Protein AF-A0A9D8X6S5-F1 (afdb_monomer_lite)

pLDDT: mean 88.83, std 10.41, range [52.91, 98.44]

Secondary structure (DSSP, 8-state):
--HHHHHHHHHHHHHHHHTTT-TT-SSS-HHHHHHHHHH---GGGEEEEETTEEEEEEETTEEEEE-SS-GGGGHHHHHHHHTTS-EEEEEEEEEEEEEEEE-TTT-PBPPPEE-S----THHHHHHHGGGGGGTT-TTEEEEEEEEEEEEEEEEEE-TTT--EEEEEEEEEEEEEEEEEEE-SGGGG-

Radius of gyration: 17.63 Å; chains: 1; bounding box: 41×35×51 Å

Sequence (189 aa):
MDAEKFNSALLETLSAEHMRNGIGTYSEGTLHAVLKKYYEPDSDRHELKVGKYVADIVGQNGIIEIQTRQLFKMKEKIKAFLEVSDVTVVYPVSAAKYVSWRDESTGEISGRRKSPKKCSVYDAMGELYSLQGFISHPGFHFVVLMLETEDYKDFRLNKHSKKTEVRRFDRIPLKLLSEELFSCKADYG

Foldseek 3Di:
DDFVLLVVLQVVLVVVVVVVPDQLPDPDFSVLSSVLCSVPVDPVQAQPDDPNHTFRGQDPQATEAEDADDLLVCQVVCVSRLVPHQYEYEHEDQQWEWEWEADPVPRDIHDIDTDPDGDDPVVVLVRCVSVVVCLAPQSYKYKYWYFNKYFYWYFDQDPPVRDTDIDGSHMRTDGGDDIDMRRHPVSSD

Structure (mmCIF, N/CA/C/O backbone):
data_AF-A0A9D8X6S5-F1
#
_entry.id   AF-A0A9D8X6S5-F1
#
loop_
_atom_site.group_PDB
_atom_site.id
_atom_site.type_symbol
_atom_site.label_atom_id
_atom_site.label_alt_id
_atom_site.label_comp_id
_atom_site.label_asym_id
_atom_site.label_entity_id
_atom_site.label_seq_id
_atom_site.pdbx_PDB_ins_code
_atom_site.Cartn_x
_atom_site.Cartn_y
_atom_site.Cartn_z
_atom_site.occupancy
_atom_site.B_iso_or_equiv
_atom_site.auth_seq_id
_atom_site.auth_comp_id
_atom_site.auth_asym_id
_atom_site.auth_atom_id
_atom_site.pdbx_PDB_model_num
ATOM 1 N N . MET A 1 1 ? 5.330 -9.256 11.360 1.00 81.12 1 MET A N 1
ATOM 2 C CA . MET A 1 1 ? 5.548 -9.399 9.904 1.00 81.12 1 MET A CA 1
ATOM 3 C C . MET A 1 1 ? 5.743 -10.858 9.560 1.00 81.12 1 MET A C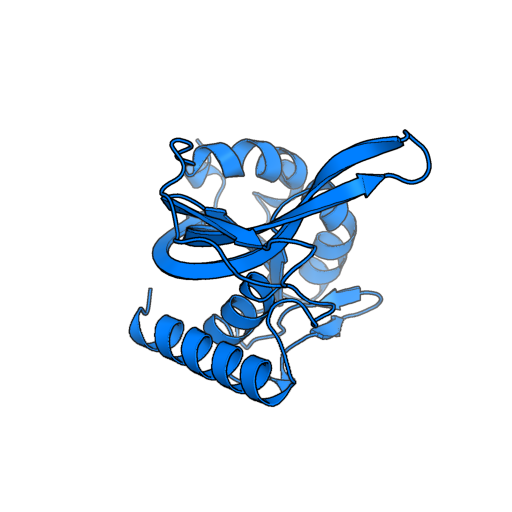 1
ATOM 5 O O . MET A 1 1 ? 6.464 -11.532 10.286 1.00 81.12 1 MET A O 1
ATOM 9 N N . ASP A 1 2 ? 5.142 -11.311 8.463 1.00 91.56 2 ASP A N 1
ATOM 10 C CA . ASP A 1 2 ? 5.219 -12.698 8.000 1.00 91.56 2 ASP A CA 1
ATOM 11 C C . ASP A 1 2 ? 5.648 -12.732 6.524 1.00 91.56 2 ASP A C 1
ATOM 13 O O . ASP A 1 2 ? 4.872 -12.435 5.613 1.00 91.56 2 ASP A O 1
ATOM 17 N N . ALA A 1 3 ? 6.927 -13.038 6.294 1.00 92.06 3 ALA A N 1
ATOM 18 C CA . ALA A 1 3 ? 7.494 -13.080 4.951 1.00 92.06 3 ALA A CA 1
ATOM 19 C C . ALA A 1 3 ? 6.965 -14.267 4.129 1.00 92.06 3 ALA A C 1
ATOM 21 O O . ALA A 1 3 ? 6.877 -14.160 2.907 1.00 92.06 3 ALA A O 1
ATOM 22 N N . GLU A 1 4 ? 6.599 -15.377 4.774 1.00 94.44 4 GLU A N 1
ATOM 23 C CA . GLU A 1 4 ? 6.053 -16.551 4.090 1.00 94.44 4 GLU A CA 1
ATOM 24 C C . GLU A 1 4 ? 4.641 -16.257 3.588 1.00 94.44 4 GLU A C 1
ATOM 26 O O . GLU A 1 4 ? 4.364 -16.451 2.402 1.00 94.44 4 GLU A O 1
ATOM 31 N N . LYS A 1 5 ? 3.792 -15.664 4.438 1.00 95.75 5 LYS A N 1
ATOM 32 C CA . LYS A 1 5 ? 2.453 -15.198 4.047 1.00 95.75 5 LYS A CA 1
ATOM 33 C C . LYS A 1 5 ? 2.520 -14.200 2.893 1.00 95.75 5 LYS A C 1
ATOM 35 O O . LYS A 1 5 ? 1.756 -14.311 1.936 1.00 95.75 5 LYS A O 1
ATOM 40 N N . PHE A 1 6 ? 3.451 -13.244 2.951 1.00 96.81 6 PHE A N 1
ATOM 41 C CA . PHE A 1 6 ? 3.653 -12.272 1.874 1.00 96.81 6 PHE A CA 1
ATOM 42 C C . PHE A 1 6 ? 4.057 -12.949 0.555 1.00 96.81 6 PHE A C 1
ATOM 44 O O . PHE A 1 6 ? 3.500 -12.637 -0.497 1.00 96.81 6 PHE A O 1
ATOM 51 N N . ASN A 1 7 ? 4.991 -13.903 0.602 1.00 95.88 7 ASN A N 1
ATOM 52 C CA . ASN A 1 7 ? 5.432 -14.630 -0.587 1.00 95.88 7 ASN A CA 1
ATOM 53 C C . ASN A 1 7 ? 4.318 -15.511 -1.174 1.00 95.88 7 ASN A C 1
ATOM 55 O O . ASN A 1 7 ? 4.189 -15.564 -2.396 1.00 95.88 7 ASN A O 1
ATOM 59 N N . SER A 1 8 ? 3.489 -16.150 -0.338 1.00 96.06 8 SER A N 1
ATOM 60 C CA . SER A 1 8 ? 2.313 -16.903 -0.807 1.00 96.06 8 SER A CA 1
ATOM 61 C C . SER A 1 8 ? 1.342 -15.988 -1.547 1.00 96.06 8 SER A C 1
ATOM 63 O O . SER A 1 8 ? 0.992 -16.254 -2.695 1.00 96.06 8 SER A O 1
ATOM 65 N N . ALA A 1 9 ? 0.997 -14.844 -0.944 1.00 96.25 9 ALA A N 1
ATOM 66 C CA . ALA A 1 9 ? 0.116 -13.852 -1.553 1.00 96.25 9 ALA A CA 1
ATOM 67 C C . ALA A 1 9 ? 0.654 -13.340 -2.901 1.00 96.25 9 ALA A C 1
ATOM 69 O O . ALA A 1 9 ? -0.107 -13.197 -3.862 1.00 96.25 9 ALA A O 1
ATOM 70 N N . LEU A 1 10 ? 1.966 -13.099 -2.993 1.00 95.44 10 LEU A N 1
ATOM 71 C CA . LEU A 1 10 ? 2.627 -12.702 -4.235 1.00 95.44 10 LEU A CA 1
ATOM 72 C C . LEU A 1 10 ? 2.512 -13.789 -5.311 1.00 95.44 10 LEU A C 1
ATOM 74 O O . LEU A 1 10 ? 2.067 -13.503 -6.421 1.00 95.44 10 LEU A O 1
ATOM 78 N N . LEU A 1 11 ? 2.889 -15.029 -4.991 1.00 93.75 11 LEU A N 1
ATOM 79 C CA . LEU A 1 11 ? 2.873 -16.144 -5.941 1.00 93.75 11 LEU A CA 1
ATOM 80 C C . LEU A 1 11 ? 1.461 -16.453 -6.443 1.00 93.75 11 LEU A C 1
ATOM 82 O O . LEU A 1 11 ? 1.269 -16.629 -7.647 1.00 93.75 11 LEU A O 1
ATOM 86 N N . GLU A 1 12 ? 0.474 -16.477 -5.550 1.00 92.50 12 GLU A N 1
ATOM 87 C CA . GLU A 1 12 ? -0.930 -16.699 -5.901 1.00 92.50 12 GLU A CA 1
ATOM 88 C C . GLU A 1 12 ? -1.451 -15.605 -6.840 1.00 92.50 12 GLU A C 1
ATOM 90 O O . GLU A 1 12 ? -2.057 -15.905 -7.871 1.00 92.50 12 GLU A O 1
ATOM 95 N N . THR A 1 13 ? -1.159 -14.337 -6.528 1.00 91.81 13 THR A N 1
ATOM 96 C CA . THR A 1 13 ? -1.609 -13.194 -7.337 1.00 91.81 13 THR A CA 1
ATOM 97 C C . THR A 1 13 ? -0.984 -13.218 -8.730 1.00 91.81 13 THR A C 1
ATOM 99 O O . THR A 1 13 ? -1.701 -13.109 -9.726 1.00 91.81 13 THR A O 1
ATOM 102 N N . LEU A 1 14 ? 0.335 -13.421 -8.820 1.00 88.81 14 LEU A N 1
ATOM 103 C CA . LEU A 1 14 ? 1.046 -13.467 -10.101 1.00 88.81 14 LEU A CA 1
ATOM 104 C C . LEU A 1 14 ? 0.629 -14.671 -10.950 1.00 88.81 14 LEU A C 1
ATOM 106 O O . LEU A 1 14 ? 0.498 -14.548 -12.166 1.00 88.81 14 LEU A O 1
ATOM 110 N N . SER A 1 15 ? 0.377 -15.824 -10.325 1.00 86.56 15 SER A N 1
ATOM 111 C CA . SER A 1 15 ? -0.112 -17.013 -11.032 1.00 86.56 15 SER A CA 1
ATOM 112 C C . SER A 1 15 ? -1.493 -16.763 -11.636 1.00 86.56 15 SER A C 1
ATOM 114 O O . SER A 1 15 ? -1.727 -17.066 -12.807 1.00 86.56 15 SER A O 1
ATOM 116 N N . ALA A 1 16 ? -2.394 -16.143 -10.869 1.00 80.50 16 ALA A N 1
ATOM 117 C CA . ALA A 1 16 ? -3.723 -15.784 -11.345 1.00 80.50 16 ALA A CA 1
ATOM 118 C C . ALA A 1 16 ? -3.681 -14.709 -12.450 1.00 80.50 16 ALA A C 1
ATOM 120 O O . ALA A 1 16 ? -4.500 -14.731 -13.369 1.00 80.50 16 ALA A O 1
ATOM 121 N N . GLU A 1 17 ? -2.742 -13.763 -12.395 1.00 75.56 17 GLU A N 1
ATOM 122 C CA . GLU A 1 17 ? -2.529 -12.769 -13.456 1.00 75.56 17 GLU A CA 1
ATOM 123 C C . GLU A 1 17 ? -1.965 -13.404 -14.737 1.00 75.56 17 GLU A C 1
ATOM 125 O O . GLU A 1 17 ? -2.464 -13.135 -15.831 1.00 75.56 17 GLU A O 1
ATOM 130 N N . HIS A 1 18 ? -0.991 -14.313 -14.614 1.00 67.62 18 HIS A N 1
ATOM 131 C CA . HIS A 1 18 ? -0.420 -15.037 -15.750 1.00 67.62 18 HIS A CA 1
ATOM 132 C C . HIS A 1 18 ? -1.478 -15.855 -16.503 1.00 67.62 18 HIS A C 1
ATOM 134 O O . HIS A 1 18 ? -1.552 -15.778 -17.728 1.00 67.62 18 HIS A O 1
ATOM 140 N N . MET A 1 19 ? -2.360 -16.559 -15.781 1.00 61.19 19 MET A N 1
ATOM 141 C CA . MET A 1 19 ? -3.482 -17.301 -16.378 1.00 61.19 19 MET A CA 1
ATOM 142 C C . MET A 1 19 ? -4.468 -16.409 -17.155 1.00 61.19 19 MET A C 1
ATOM 144 O O . MET A 1 19 ? -5.236 -16.915 -17.970 1.00 61.19 19 MET A O 1
ATOM 148 N N . ARG A 1 20 ? -4.459 -15.089 -16.925 1.00 59.25 20 ARG A N 1
ATOM 149 C CA . ARG A 1 20 ? -5.366 -14.113 -17.553 1.00 59.25 20 ARG A CA 1
ATOM 150 C C . ARG A 1 20 ? -4.728 -13.295 -18.682 1.00 59.25 20 ARG A C 1
ATOM 152 O O . ARG A 1 20 ? -5.333 -12.333 -19.144 1.00 59.25 20 ARG A O 1
ATOM 159 N N . ASN A 1 21 ? -3.577 -13.731 -19.200 1.00 55.19 21 ASN A N 1
ATOM 160 C CA . ASN A 1 21 ? -2.919 -13.194 -20.400 1.00 55.19 21 ASN A CA 1
ATOM 161 C C . ASN A 1 21 ? -2.350 -11.762 -20.281 1.00 55.19 21 ASN A C 1
ATOM 163 O O . ASN A 1 21 ? -2.445 -10.980 -21.227 1.00 55.19 21 ASN A O 1
ATOM 167 N N . GLY A 1 22 ? -1.669 -11.433 -19.177 1.00 58.94 22 GLY A N 1
ATOM 168 C CA . GLY A 1 22 ? -0.601 -10.420 -19.215 1.00 58.94 22 GLY A CA 1
ATOM 169 C C . GLY A 1 22 ? -0.535 -9.454 -18.034 1.00 58.94 22 GLY A C 1
ATOM 170 O O . GLY A 1 22 ? -1.560 -9.030 -17.501 1.00 58.94 22 GLY A O 1
ATOM 171 N N . ILE A 1 23 ? 0.699 -9.066 -17.687 1.00 58.78 23 ILE A N 1
ATOM 172 C CA . ILE A 1 23 ? 1.011 -8.090 -16.633 1.00 58.78 23 ILE A CA 1
ATOM 173 C C . ILE A 1 23 ? 0.406 -6.725 -16.989 1.00 58.78 23 ILE A C 1
ATOM 175 O O . ILE A 1 23 ? 0.662 -6.183 -18.072 1.00 58.78 23 ILE A O 1
ATOM 179 N N . GLY A 1 24 ? -0.370 -6.149 -16.069 1.00 55.59 24 GLY A N 1
ATOM 180 C CA . GLY A 1 24 ? -0.974 -4.820 -16.233 1.00 55.59 24 GLY A CA 1
ATOM 181 C C . GLY A 1 24 ? -2.299 -4.800 -17.003 1.00 55.59 24 GLY A C 1
ATOM 182 O O . GLY A 1 24 ? -2.663 -3.764 -17.567 1.00 55.59 24 GLY A O 1
ATOM 183 N N . THR A 1 25 ? -3.010 -5.930 -17.047 1.00 52.91 25 THR A N 1
ATOM 184 C CA . T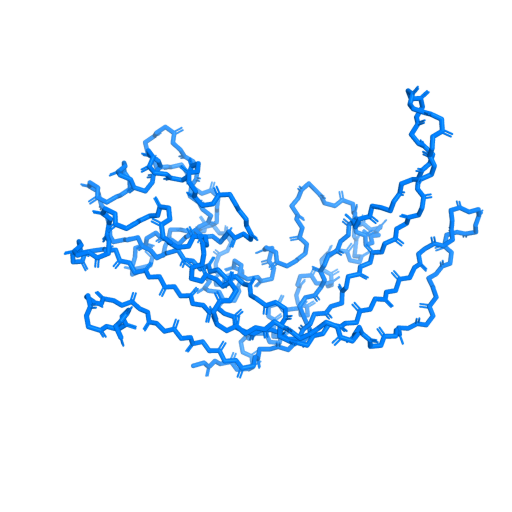HR A 1 25 ? -4.378 -6.049 -17.594 1.00 52.91 25 THR A CA 1
ATOM 185 C C . THR A 1 25 ? -5.474 -5.772 -16.560 1.00 52.91 25 THR A C 1
ATOM 187 O O . THR A 1 25 ? -6.633 -5.577 -16.926 1.00 52.91 25 THR A O 1
ATOM 190 N N . TYR A 1 26 ? -5.121 -5.702 -15.276 1.00 54.34 26 TYR A N 1
ATOM 191 C CA . TYR A 1 26 ? -6.057 -5.425 -14.196 1.00 54.34 26 TYR A CA 1
ATOM 192 C C . TYR A 1 26 ? -6.423 -3.935 -14.065 1.00 54.34 26 TYR A C 1
ATOM 194 O O . TYR A 1 26 ? -5.586 -3.045 -14.222 1.00 54.34 26 TYR A O 1
ATOM 202 N N . SER A 1 27 ? -7.680 -3.659 -13.694 1.00 58.69 27 SER A N 1
ATOM 203 C CA . SER A 1 27 ? -8.111 -2.332 -13.221 1.00 58.69 27 SER A CA 1
ATOM 204 C C . SER A 1 27 ? -7.497 -1.968 -11.863 1.00 58.69 27 SER A C 1
ATOM 206 O O . SER A 1 27 ? -7.327 -0.788 -11.555 1.00 58.69 27 SER A O 1
ATOM 208 N N . GLU A 1 28 ? -7.154 -2.985 -11.074 1.00 75.00 28 GLU A N 1
ATOM 209 C CA . GLU A 1 28 ? -6.476 -2.901 -9.784 1.00 75.00 28 GLU A CA 1
ATOM 210 C C . GLU A 1 28 ? -4.978 -3.229 -9.931 1.00 75.00 28 GLU A C 1
ATOM 212 O O . GLU A 1 28 ? -4.611 -4.250 -10.490 1.00 75.00 28 GLU A O 1
ATOM 217 N N . GLY A 1 29 ? -4.076 -2.383 -9.430 1.00 88.56 29 GLY A N 1
ATOM 218 C CA . GLY A 1 29 ? -2.637 -2.656 -9.565 1.00 88.56 29 GLY A CA 1
ATOM 219 C C . GLY A 1 29 ? -2.184 -3.883 -8.761 1.00 88.56 29 GLY A C 1
ATOM 220 O O . GLY A 1 29 ? -2.665 -4.089 -7.646 1.00 88.56 29 GLY A O 1
ATOM 221 N N . THR A 1 30 ? -1.190 -4.627 -9.259 1.00 93.69 30 THR A N 1
ATOM 222 C CA . THR A 1 30 ? -0.684 -5.873 -8.646 1.00 93.69 30 THR A CA 1
ATOM 223 C C . THR A 1 30 ? -0.258 -5.687 -7.194 1.00 93.69 30 THR A C 1
ATOM 225 O O . THR A 1 30 ? -0.583 -6.506 -6.339 1.00 93.69 30 THR A O 1
ATOM 228 N N . LEU A 1 31 ? 0.395 -4.563 -6.871 1.00 94.94 31 LEU A N 1
ATOM 229 C CA . LEU A 1 31 ? 0.694 -4.171 -5.490 1.00 94.94 31 LEU A CA 1
ATOM 230 C C . LEU A 1 31 ? -0.534 -4.257 -4.580 1.00 94.94 31 LEU A C 1
ATOM 232 O O . LEU A 1 31 ? -0.432 -4.766 -3.472 1.00 94.94 31 LEU A O 1
ATOM 236 N N . HIS A 1 32 ? -1.669 -3.732 -5.025 1.00 94.88 32 HIS A N 1
ATOM 237 C CA . HIS A 1 32 ? -2.868 -3.654 -4.205 1.00 94.88 32 HIS A CA 1
ATOM 238 C C . HIS A 1 32 ? -3.478 -5.042 -3.993 1.00 94.88 32 HIS A C 1
ATOM 240 O O . HIS A 1 32 ? -3.741 -5.418 -2.855 1.00 94.88 32 HIS A O 1
ATOM 246 N N . ALA A 1 33 ? -3.584 -5.844 -5.056 1.00 94.75 33 ALA A N 1
ATOM 247 C CA . ALA A 1 33 ? -4.067 -7.222 -4.977 1.00 94.75 33 ALA A CA 1
ATOM 248 C C . ALA A 1 33 ? -3.206 -8.096 -4.043 1.00 94.75 33 ALA A C 1
ATOM 250 O O . ALA A 1 33 ? -3.742 -8.757 -3.151 1.00 94.75 33 ALA A O 1
ATOM 251 N N . VAL A 1 34 ? -1.873 -8.037 -4.180 1.00 96.50 34 VAL A N 1
ATOM 252 C CA . VAL A 1 34 ? -0.948 -8.776 -3.302 1.00 96.50 34 VAL A CA 1
ATOM 253 C C . VAL A 1 34 ? -1.119 -8.347 -1.849 1.00 96.50 34 VAL A C 1
ATOM 255 O O . VAL A 1 34 ? -1.171 -9.194 -0.961 1.00 96.50 34 VAL A O 1
ATOM 258 N N . LEU A 1 35 ? -1.218 -7.042 -1.584 1.00 97.25 35 LEU A N 1
ATOM 259 C CA . LEU A 1 35 ? -1.359 -6.547 -0.219 1.00 97.25 35 LEU A CA 1
ATOM 260 C C . LEU A 1 35 ? -2.720 -6.890 0.390 1.00 97.25 35 LEU A C 1
ATOM 262 O O . LEU A 1 35 ? -2.748 -7.286 1.553 1.00 97.25 35 LEU A O 1
ATOM 266 N N . LYS A 1 36 ? -3.820 -6.833 -0.374 1.00 96.56 36 LYS A N 1
ATOM 267 C CA . LYS A 1 36 ? -5.129 -7.300 0.107 1.00 96.56 36 LYS A CA 1
ATOM 268 C C . LYS A 1 36 ? -5.053 -8.760 0.549 1.00 96.56 36 LYS A C 1
ATOM 270 O O . LYS A 1 36 ? -5.417 -9.078 1.675 1.00 96.56 36 LYS A O 1
ATOM 275 N N . LYS A 1 37 ? -4.476 -9.622 -0.292 1.00 96.38 37 LYS A N 1
ATOM 276 C CA . LYS A 1 37 ? -4.283 -11.051 -0.003 1.00 96.38 37 LYS A CA 1
ATOM 277 C C . LYS A 1 37 ? -3.329 -11.302 1.174 1.00 96.38 37 LYS A C 1
ATOM 279 O O . LYS A 1 37 ? -3.548 -12.213 1.968 1.00 96.38 37 LYS A O 1
ATOM 284 N N . TYR A 1 38 ? -2.279 -10.490 1.311 1.00 97.06 38 TYR A N 1
ATOM 285 C CA . TYR A 1 38 ? -1.348 -10.568 2.439 1.00 97.06 38 TYR A CA 1
ATOM 286 C C . TYR A 1 38 ? -2.020 -10.209 3.768 1.00 97.06 38 TYR A C 1
ATOM 288 O O . TYR A 1 38 ? -1.798 -10.903 4.759 1.00 97.06 38 TYR A O 1
ATOM 296 N N . TYR A 1 39 ? -2.841 -9.160 3.824 1.00 96.75 39 TYR A N 1
ATOM 297 C CA . TYR A 1 39 ? -3.548 -8.811 5.059 1.00 96.75 39 TYR A CA 1
ATOM 298 C C . TYR A 1 39 ? -4.703 -9.779 5.334 1.00 96.75 39 TYR A C 1
ATOM 300 O O . TYR A 1 39 ? -4.820 -10.268 6.457 1.00 96.75 39 TYR A O 1
ATOM 308 N N . GLU A 1 40 ? -5.460 -10.155 4.307 1.00 96.88 40 GLU A N 1
ATOM 309 C CA . GLU A 1 40 ? -6.625 -11.032 4.401 1.00 96.88 40 GLU A CA 1
ATOM 310 C C . GLU A 1 40 ? -6.606 -12.084 3.274 1.00 96.88 40 GLU A C 1
ATOM 312 O O . GLU A 1 40 ? -6.871 -11.755 2.118 1.00 96.88 40 GLU A O 1
ATOM 317 N N . PRO A 1 41 ? -6.256 -13.351 3.560 1.00 94.75 41 PRO A N 1
ATOM 318 C CA . PRO A 1 41 ? -6.219 -14.403 2.547 1.00 94.75 41 PRO A CA 1
ATOM 319 C C . PRO A 1 41 ? -7.590 -14.754 1.952 1.00 94.75 41 PRO A C 1
ATOM 321 O O . PRO A 1 41 ? -7.637 -15.262 0.826 1.00 94.75 41 PRO A O 1
ATOM 324 N N . ASP A 1 42 ? -8.684 -14.511 2.677 1.00 95.00 42 ASP A N 1
ATOM 325 C CA . ASP A 1 42 ? -10.042 -14.769 2.198 1.00 95.00 42 ASP A CA 1
ATOM 326 C C . ASP A 1 42 ? -10.505 -13.665 1.232 1.00 95.00 42 ASP A C 1
ATOM 328 O O . ASP A 1 42 ? -10.728 -12.519 1.621 1.00 95.00 42 ASP A O 1
ATOM 332 N N . SER A 1 43 ? -10.666 -14.008 -0.049 1.00 93.31 43 SER A N 1
ATOM 333 C CA . SER A 1 43 ? -11.093 -13.049 -1.075 1.00 93.31 43 SER A CA 1
ATOM 334 C C . SER A 1 43 ? -12.526 -12.557 -0.889 1.00 93.31 43 SER A C 1
ATOM 336 O O . SER A 1 43 ? -12.845 -11.471 -1.366 1.00 93.31 43 SER A O 1
ATOM 338 N N . ASP A 1 44 ? -13.375 -13.299 -0.171 1.00 96.00 44 ASP A N 1
ATOM 339 C CA . ASP A 1 44 ? -14.758 -12.885 0.099 1.00 96.00 44 ASP A CA 1
ATOM 340 C C . ASP A 1 44 ? -14.820 -11.704 1.079 1.00 96.00 44 ASP A C 1
ATOM 342 O O . ASP A 1 44 ? -15.866 -11.082 1.262 1.00 96.00 44 ASP A O 1
ATOM 346 N N . ARG A 1 45 ? -13.687 -11.362 1.701 1.00 97.25 45 ARG A N 1
ATOM 347 C CA . ARG A 1 45 ? -13.523 -10.198 2.576 1.00 97.25 45 ARG A CA 1
ATOM 348 C C . ARG A 1 45 ? -12.998 -8.960 1.859 1.00 97.25 45 ARG A C 1
ATOM 350 O O . ARG A 1 45 ? -12.839 -7.920 2.504 1.00 97.25 45 ARG A O 1
ATOM 357 N N . HIS A 1 46 ? -12.692 -9.052 0.567 1.00 97.00 46 HIS A N 1
ATOM 358 C CA . HIS A 1 46 ? -12.137 -7.944 -0.208 1.00 97.00 46 HIS A CA 1
ATOM 359 C C . HIS A 1 46 ? -13.241 -7.146 -0.895 1.00 97.00 46 HIS A C 1
ATOM 361 O O . HIS A 1 46 ? -14.255 -7.701 -1.308 1.00 97.00 46 HIS A O 1
ATOM 367 N N . GLU A 1 47 ? -13.024 -5.841 -1.057 1.00 96.50 47 GLU A N 1
ATOM 368 C CA . GLU A 1 47 ? -13.913 -4.953 -1.826 1.00 96.50 47 GLU A CA 1
ATOM 369 C C . GLU A 1 47 ? -15.379 -4.978 -1.353 1.00 96.50 47 GLU A C 1
ATOM 371 O O . GLU A 1 47 ? -16.328 -4.916 -2.141 1.00 96.50 47 GLU A O 1
ATOM 376 N N . LEU A 1 48 ? -15.585 -5.040 -0.037 1.00 97.44 48 LEU A N 1
ATOM 377 C CA . LEU A 1 48 ? -16.915 -5.124 0.557 1.00 97.44 48 LEU A CA 1
ATOM 378 C C . LEU A 1 48 ? -17.532 -3.747 0.799 1.00 97.44 48 LEU A C 1
ATOM 380 O O . LEU A 1 48 ? -16.885 -2.798 1.244 1.00 97.44 48 LEU A O 1
ATOM 384 N N . LYS A 1 49 ? -18.837 -3.632 0.542 1.00 97.44 49 LYS A N 1
ATOM 385 C CA . LYS A 1 49 ? -19.579 -2.389 0.763 1.00 97.44 49 LYS A CA 1
ATOM 386 C C . LYS A 1 49 ? -19.794 -2.136 2.258 1.00 97.44 49 LYS A C 1
ATOM 388 O O . LYS A 1 49 ? -20.410 -2.946 2.944 1.00 97.44 49 LYS A O 1
ATOM 393 N N . VAL A 1 50 ? -19.380 -0.961 2.725 1.00 96.62 50 VAL A N 1
ATOM 394 C CA . VAL A 1 50 ? -19.624 -0.455 4.082 1.00 96.62 50 VAL A CA 1
ATOM 395 C C . VAL A 1 50 ? -20.274 0.926 3.961 1.00 96.62 50 VAL A C 1
ATOM 397 O O . VAL A 1 50 ? -19.665 1.907 3.522 1.00 96.62 50 VAL A O 1
ATOM 400 N N . GLY A 1 51 ? -21.570 0.991 4.273 1.00 93.94 51 GLY A N 1
ATOM 401 C CA . GLY A 1 51 ? -22.392 2.173 4.012 1.00 93.94 51 GLY A CA 1
ATOM 402 C C . GLY A 1 51 ? -22.441 2.509 2.515 1.00 93.94 51 GLY A C 1
ATOM 403 O O . GLY A 1 51 ? -22.910 1.715 1.699 1.00 93.94 51 GLY A O 1
ATOM 404 N N . LYS A 1 52 ? -21.964 3.703 2.143 1.00 95.81 52 LYS A N 1
ATOM 405 C CA . LYS A 1 52 ? -21.893 4.159 0.739 1.00 95.81 52 LYS A CA 1
ATOM 406 C C . LYS A 1 52 ? -20.535 3.921 0.068 1.00 95.81 52 LYS A C 1
ATOM 408 O O . LYS A 1 52 ? -20.401 4.214 -1.117 1.00 95.81 52 LYS A O 1
ATOM 413 N N . TYR A 1 53 ? -19.542 3.441 0.813 1.00 97.25 53 TYR A N 1
ATOM 414 C CA . TYR A 1 53 ? -18.185 3.213 0.325 1.00 97.25 53 TYR A CA 1
ATOM 415 C C . TYR A 1 53 ? -17.912 1.717 0.147 1.00 97.25 53 TYR A C 1
ATOM 417 O O . TYR A 1 53 ? -18.646 0.876 0.660 1.00 97.25 53 TYR A O 1
ATOM 425 N N . VAL A 1 54 ? -16.845 1.399 -0.581 1.00 9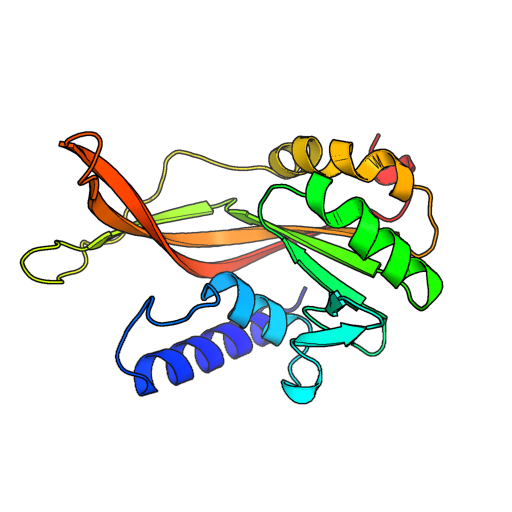7.00 54 VAL A N 1
ATOM 426 C CA . VAL A 1 54 ? -16.304 0.042 -0.714 1.00 97.00 54 VAL A CA 1
ATOM 427 C C . VAL A 1 54 ? -14.981 0.005 0.035 1.00 97.00 54 VAL A C 1
ATOM 429 O O . VAL A 1 54 ? -14.122 0.838 -0.249 1.00 97.00 54 VAL A O 1
ATOM 432 N N . ALA A 1 55 ? -14.861 -0.881 1.017 1.00 97.62 55 ALA A N 1
ATOM 433 C CA . ALA A 1 55 ? -13.650 -1.107 1.791 1.00 97.62 55 ALA A CA 1
ATOM 434 C C . ALA A 1 55 ? -12.725 -2.082 1.061 1.00 97.62 55 ALA A C 1
ATOM 436 O O . ALA A 1 55 ? -13.216 -3.071 0.519 1.00 97.62 55 ALA A O 1
ATOM 437 N N . ASP A 1 56 ? -11.412 -1.848 1.073 1.00 97.50 56 ASP A N 1
ATOM 438 C CA . ASP A 1 56 ? -10.478 -2.781 0.425 1.00 97.50 56 ASP A CA 1
ATOM 439 C C . ASP A 1 56 ? -10.509 -4.152 1.104 1.00 97.50 56 ASP A C 1
ATOM 441 O O . ASP A 1 56 ? -10.553 -5.172 0.417 1.00 97.50 56 ASP A O 1
ATOM 445 N N . ILE A 1 57 ? -10.535 -4.173 2.441 1.00 98.38 57 ILE A N 1
ATOM 446 C CA . ILE A 1 57 ? -10.658 -5.379 3.266 1.00 98.38 57 ILE A CA 1
ATOM 447 C C . ILE A 1 57 ? -11.584 -5.103 4.455 1.00 98.38 57 ILE A C 1
ATOM 449 O O . ILE A 1 57 ? -11.444 -4.087 5.140 1.00 98.38 57 ILE A O 1
ATOM 453 N N . VAL A 1 58 ? -12.465 -6.057 4.758 1.00 97.88 58 VAL A N 1
ATOM 454 C CA . VAL A 1 58 ? -13.213 -6.118 6.024 1.00 97.88 58 VAL A CA 1
ATOM 455 C C . VAL A 1 58 ? -12.829 -7.400 6.759 1.00 97.88 58 VAL A C 1
ATOM 457 O O . VAL A 1 58 ? -13.371 -8.473 6.487 1.00 97.88 58 VAL A O 1
ATOM 460 N N . GLY A 1 59 ? -11.872 -7.280 7.678 1.00 92.81 59 GLY A N 1
ATOM 461 C CA . GLY A 1 59 ? -11.327 -8.396 8.446 1.00 92.81 59 GLY A CA 1
ATOM 462 C C . GLY A 1 59 ? -11.947 -8.522 9.837 1.00 92.81 59 GLY A C 1
ATOM 463 O O . GLY A 1 59 ? -12.838 -7.770 10.230 1.00 92.81 59 GLY A O 1
ATOM 464 N N . GLN A 1 60 ? -11.436 -9.471 10.621 1.00 88.81 60 GLN A N 1
ATOM 465 C CA . GLN A 1 60 ? -11.864 -9.657 12.016 1.00 88.81 60 GLN A CA 1
ATOM 466 C C . GLN A 1 60 ? -11.475 -8.479 12.924 1.00 88.81 60 GLN A C 1
ATOM 468 O O . GLN A 1 60 ? -12.184 -8.188 13.881 1.00 88.81 60 GLN A O 1
ATOM 473 N N . ASN A 1 61 ? -10.381 -7.789 12.593 1.00 88.50 61 ASN A N 1
ATOM 474 C CA . ASN A 1 61 ? -9.820 -6.686 13.381 1.00 88.50 61 ASN A CA 1
ATOM 475 C C . ASN A 1 61 ? -10.218 -5.303 12.837 1.00 88.50 61 ASN A C 1
ATOM 477 O O . ASN A 1 61 ? -9.556 -4.312 13.129 1.00 88.50 61 ASN A O 1
ATOM 481 N N . GLY A 1 62 ? -11.258 -5.246 12.004 1.00 96.44 62 GLY A N 1
ATOM 482 C CA . GLY A 1 62 ? -11.776 -4.013 11.426 1.00 96.44 62 GLY A CA 1
ATOM 483 C C . GLY A 1 62 ? -11.489 -3.849 9.938 1.00 96.44 62 GLY A C 1
ATOM 484 O O . GLY A 1 62 ? -11.282 -4.817 9.198 1.00 96.44 62 GLY A O 1
ATOM 485 N N . ILE A 1 63 ? -11.550 -2.600 9.487 1.00 98.44 63 ILE A N 1
ATOM 486 C CA . ILE A 1 63 ? -11.479 -2.221 8.078 1.00 98.44 63 ILE A CA 1
ATOM 487 C C . ILE A 1 63 ? -10.047 -1.823 7.727 1.00 98.44 63 ILE A C 1
ATOM 489 O O . ILE A 1 63 ? -9.436 -1.011 8.422 1.00 98.44 63 ILE A O 1
ATOM 493 N N . ILE A 1 64 ? -9.519 -2.355 6.623 1.00 98.38 64 ILE A N 1
ATOM 494 C CA . ILE A 1 64 ? -8.198 -1.978 6.108 1.00 98.38 64 ILE A CA 1
ATOM 495 C C . ILE A 1 64 ? -8.358 -1.290 4.752 1.00 98.38 64 ILE A C 1
ATOM 497 O O . ILE A 1 64 ? -9.079 -1.772 3.880 1.00 98.38 64 ILE A O 1
ATOM 501 N N . GLU A 1 65 ? -7.660 -0.169 4.586 1.00 97.94 65 GLU A N 1
ATOM 502 C CA . GLU A 1 65 ? -7.566 0.600 3.344 1.00 97.94 65 GLU A CA 1
ATOM 503 C C . GLU A 1 65 ? -6.109 0.700 2.904 1.00 97.94 65 GLU A C 1
ATOM 505 O O . GLU A 1 65 ? -5.265 1.186 3.659 1.00 97.94 65 GLU A O 1
ATOM 510 N N . ILE A 1 66 ? -5.799 0.284 1.680 1.00 96.88 66 ILE A N 1
ATOM 511 C CA . ILE A 1 66 ? -4.442 0.317 1.136 1.00 96.88 66 ILE A CA 1
ATOM 512 C C . ILE A 1 66 ? -4.337 1.512 0.189 1.00 96.88 66 ILE A C 1
ATOM 514 O O . ILE A 1 66 ? -4.921 1.545 -0.889 1.00 96.88 66 ILE A O 1
ATOM 518 N N . GLN A 1 67 ? -3.546 2.523 0.554 1.00 93.25 67 GLN A N 1
ATOM 519 C CA . GLN A 1 67 ? -3.405 3.728 -0.265 1.00 93.25 67 GLN A CA 1
ATOM 520 C C . GLN A 1 67 ? -1.961 4.133 -0.505 1.00 93.25 67 GLN A C 1
ATOM 522 O O . GLN A 1 67 ? -1.106 4.044 0.362 1.00 93.25 67 GLN A O 1
ATOM 527 N N . THR A 1 68 ? -1.680 4.616 -1.717 1.00 86.00 68 THR A N 1
ATOM 528 C CA . THR A 1 68 ? -0.306 4.951 -2.150 1.00 86.00 68 THR A CA 1
ATOM 529 C C . THR A 1 68 ? -0.076 6.442 -2.392 1.00 86.00 68 THR A C 1
ATOM 531 O O . THR A 1 68 ? 1.043 6.834 -2.722 1.00 86.00 68 THR A O 1
ATOM 534 N N . ARG A 1 69 ? -1.136 7.260 -2.323 1.00 87.75 69 ARG A N 1
ATOM 535 C CA . ARG A 1 69 ? -1.130 8.718 -2.538 1.00 87.75 69 ARG A CA 1
ATOM 536 C C . ARG A 1 69 ? -2.494 9.320 -2.210 1.00 87.75 69 ARG A C 1
ATOM 538 O O . ARG A 1 69 ? -3.492 8.606 -2.221 1.00 87.75 69 ARG A O 1
ATOM 545 N N . GLN A 1 70 ? -2.547 10.646 -2.095 1.00 90.56 70 GLN A N 1
ATOM 546 C CA . GLN A 1 70 ? -3.787 11.421 -1.973 1.00 90.56 70 GLN A CA 1
ATOM 547 C C . GLN A 1 70 ? -4.631 11.027 -0.753 1.00 90.56 70 GLN A C 1
ATOM 549 O O . GLN A 1 70 ? -5.861 10.991 -0.838 1.00 90.56 70 GLN A O 1
ATOM 554 N N . LEU A 1 71 ? -3.984 10.793 0.393 1.00 92.38 71 LEU A N 1
ATOM 555 C CA . LEU A 1 71 ? -4.667 10.410 1.632 1.00 92.38 71 LEU A CA 1
ATOM 556 C C . LEU A 1 71 ? -5.726 11.435 2.054 1.00 92.38 71 LEU A C 1
ATOM 558 O O . LEU A 1 71 ? -6.757 11.068 2.609 1.00 92.38 71 LEU A O 1
ATOM 562 N N . PHE A 1 72 ? -5.562 12.708 1.686 1.00 91.94 72 PHE A N 1
ATOM 563 C CA . PHE A 1 72 ? -6.556 13.750 1.952 1.00 91.94 72 PHE A CA 1
ATOM 564 C C . PHE A 1 72 ? -7.958 13.432 1.398 1.00 91.94 72 PHE A C 1
ATOM 566 O O . PHE A 1 72 ? -8.947 13.923 1.941 1.00 91.94 72 PHE A O 1
ATOM 573 N N . LYS A 1 73 ? -8.066 12.623 0.333 1.00 94.06 73 LYS A N 1
ATOM 574 C CA . LYS A 1 73 ? -9.352 12.208 -0.254 1.00 94.06 73 LYS A CA 1
ATOM 575 C C . LYS A 1 73 ? -10.073 11.151 0.576 1.00 94.06 73 LYS A C 1
ATOM 577 O O . LYS A 1 73 ? -11.269 10.951 0.393 1.00 94.06 73 LYS A O 1
ATOM 582 N N . MET A 1 74 ? -9.362 10.497 1.490 1.00 94.75 74 MET A N 1
ATOM 583 C CA . MET A 1 74 ? -9.893 9.418 2.315 1.00 94.75 74 MET A CA 1
ATOM 584 C C . MET A 1 74 ? -10.644 9.916 3.546 1.00 94.75 74 MET A C 1
ATOM 586 O O . MET A 1 74 ? -11.311 9.117 4.185 1.00 94.75 74 MET A O 1
ATOM 590 N N . LYS A 1 75 ? -10.596 11.214 3.872 1.00 95.56 75 LYS A N 1
ATOM 591 C CA . LYS A 1 75 ? -11.169 11.768 5.114 1.00 95.56 75 LYS A CA 1
ATOM 592 C C . LYS A 1 75 ? -12.620 11.360 5.363 1.00 95.56 75 LYS A C 1
ATOM 594 O O . LYS A 1 75 ? -12.926 10.822 6.419 1.00 95.56 75 LYS A O 1
ATOM 599 N N . GLU A 1 76 ? -13.495 11.581 4.384 1.00 96.19 76 GLU A N 1
ATOM 600 C CA . GLU A 1 76 ? -14.923 11.264 4.526 1.00 96.19 76 GLU A CA 1
ATOM 601 C C . GLU A 1 76 ? -15.178 9.754 4.598 1.00 96.19 76 GLU A C 1
ATOM 603 O O . GLU A 1 76 ? -16.077 9.309 5.307 1.00 96.19 76 GLU A O 1
ATOM 608 N N . LYS A 1 77 ? -14.364 8.962 3.890 1.00 96.81 77 LYS A N 1
ATOM 609 C CA . LYS A 1 77 ? -14.446 7.497 3.900 1.00 96.81 77 LYS A CA 1
ATOM 610 C C . LYS A 1 77 ? -13.993 6.933 5.250 1.00 96.81 77 LYS A C 1
ATOM 612 O O . LYS A 1 77 ? -14.729 6.166 5.856 1.00 96.81 77 LYS A O 1
ATOM 617 N N . ILE A 1 78 ? -12.845 7.389 5.755 1.00 97.06 78 ILE A N 1
ATOM 618 C CA . ILE A 1 78 ? -12.310 7.036 7.078 1.00 97.06 78 ILE A CA 1
ATOM 619 C C . ILE A 1 78 ? -13.304 7.422 8.170 1.00 97.06 78 ILE A C 1
ATOM 621 O O . ILE A 1 78 ? -13.614 6.593 9.014 1.00 97.06 78 ILE A O 1
ATOM 625 N N . LYS A 1 79 ? -13.859 8.641 8.129 1.00 96.94 79 LYS A N 1
ATOM 626 C CA . LYS A 1 79 ? -14.869 9.080 9.098 1.00 96.94 79 LYS A CA 1
ATOM 627 C C . LYS A 1 79 ? -16.070 8.131 9.136 1.00 96.94 79 LYS A C 1
ATOM 629 O O . LYS A 1 79 ? -16.454 7.704 10.214 1.00 96.94 79 LYS A O 1
ATOM 634 N N . ALA A 1 80 ? -16.620 7.774 7.975 1.00 97.44 80 ALA A N 1
ATOM 635 C CA . ALA A 1 80 ? -17.761 6.863 7.895 1.00 97.44 80 ALA A CA 1
ATOM 636 C C . ALA A 1 80 ? -17.434 5.441 8.381 1.00 97.44 80 ALA A C 1
ATOM 638 O O . ALA A 1 80 ? -18.300 4.760 8.918 1.00 97.44 80 ALA A O 1
ATOM 639 N N . PHE A 1 81 ? -16.201 4.976 8.190 1.00 98.06 81 PHE A N 1
ATOM 640 C CA . PHE A 1 81 ? -15.775 3.664 8.673 1.00 98.06 81 PHE A CA 1
ATOM 641 C C . PHE A 1 81 ? -15.537 3.641 10.183 1.00 98.06 81 PHE A C 1
ATOM 643 O O . PHE A 1 81 ? -15.978 2.702 10.839 1.00 98.06 81 PHE A O 1
ATOM 650 N N . LEU A 1 82 ? -14.940 4.699 10.739 1.00 97.19 82 LEU A N 1
ATOM 651 C CA . LEU A 1 82 ? -14.708 4.845 12.180 1.00 97.19 82 LEU A CA 1
ATOM 652 C C . LEU A 1 82 ? -16.005 4.886 13.006 1.00 97.19 82 LEU A C 1
ATOM 654 O O . LEU A 1 82 ? -15.967 4.646 14.208 1.00 97.19 82 LEU A O 1
ATOM 658 N N . GLU A 1 83 ? -17.155 5.166 12.384 1.00 96.56 83 GLU A N 1
ATOM 659 C CA . GLU A 1 83 ? -18.468 5.079 13.039 1.00 96.56 83 GLU A CA 1
ATOM 660 C C . GLU A 1 83 ? -18.906 3.630 13.324 1.00 96.56 83 GLU A C 1
ATOM 662 O O . GLU A 1 83 ? -19.786 3.415 14.156 1.00 96.56 83 GLU A O 1
ATOM 667 N N . VAL A 1 84 ? -18.323 2.638 12.639 1.00 96.31 84 VAL A N 1
ATOM 668 C CA . VAL A 1 84 ? -18.774 1.235 12.694 1.00 96.31 84 VAL A CA 1
ATOM 669 C C . VAL A 1 84 ? -17.667 0.228 13.002 1.00 96.31 84 VAL A C 1
ATOM 671 O O . VAL A 1 84 ? -17.974 -0.910 13.354 1.00 96.31 84 VAL A O 1
ATOM 674 N N . SER A 1 85 ? -16.394 0.597 12.849 1.00 97.12 85 SER A N 1
ATOM 675 C CA . SER A 1 85 ? -15.261 -0.292 13.100 1.00 97.12 85 SER A CA 1
ATOM 676 C C . SER A 1 85 ? -13.949 0.478 13.233 1.00 97.12 85 SER A C 1
ATOM 678 O O . SER A 1 85 ? -13.853 1.633 12.816 1.00 97.12 85 SER A O 1
ATOM 680 N N . ASP A 1 86 ? -12.920 -0.189 13.745 1.00 96.88 86 ASP A N 1
ATOM 681 C CA . ASP A 1 86 ? -11.556 0.321 13.671 1.00 96.88 86 ASP A CA 1
ATOM 682 C C . ASP A 1 86 ? -11.091 0.358 12.208 1.00 96.88 86 ASP A C 1
ATOM 684 O O . ASP A 1 86 ? -11.485 -0.466 11.375 1.00 96.88 86 ASP A O 1
ATOM 688 N N . VAL A 1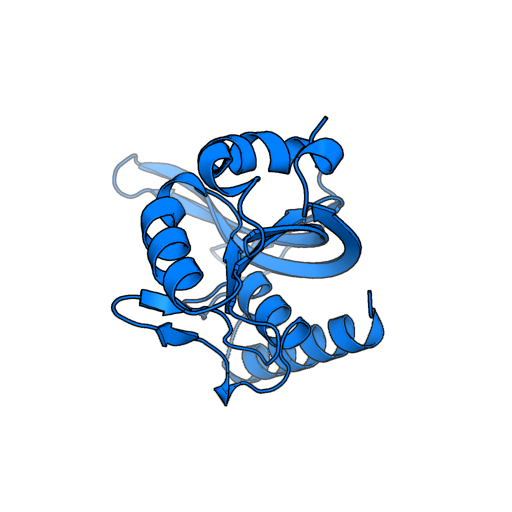 87 ? -10.261 1.344 11.881 1.00 97.56 87 VAL A N 1
ATOM 689 C CA . VAL A 1 87 ? -9.772 1.609 10.530 1.00 97.56 87 VAL A CA 1
ATOM 690 C C . VAL A 1 87 ? -8.258 1.637 10.539 1.00 97.56 87 VAL A C 1
ATOM 692 O O . VAL A 1 87 ? -7.645 2.495 11.172 1.00 97.56 87 VAL A O 1
ATOM 695 N N . THR A 1 88 ? -7.660 0.752 9.751 1.00 97.06 88 THR A N 1
ATOM 696 C CA . THR A 1 88 ? -6.226 0.754 9.476 1.00 97.06 88 THR A CA 1
ATOM 697 C C . THR A 1 88 ? -5.974 1.232 8.054 1.00 97.06 88 THR A C 1
ATOM 699 O O . THR A 1 88 ? -6.369 0.586 7.086 1.00 97.06 88 THR A O 1
ATOM 702 N N . VAL A 1 89 ? -5.274 2.353 7.903 1.00 96.88 89 VAL A N 1
ATOM 703 C CA . VAL A 1 89 ? -4.771 2.789 6.597 1.00 96.88 89 VAL A CA 1
ATOM 704 C C . VAL A 1 89 ? -3.350 2.270 6.428 1.00 96.88 89 VAL A C 1
ATOM 706 O O . VAL A 1 89 ? -2.432 2.708 7.120 1.00 96.88 89 VAL A O 1
ATOM 709 N N . VAL A 1 90 ? -3.161 1.354 5.484 1.00 96.88 90 VAL A N 1
ATOM 710 C CA . VAL A 1 90 ? -1.849 0.858 5.072 1.00 96.88 90 VAL A CA 1
ATOM 711 C C . VAL A 1 90 ? -1.322 1.747 3.954 1.00 96.88 90 VAL A C 1
ATOM 713 O O . VAL A 1 90 ? -1.956 1.910 2.910 1.00 96.88 90 VAL A O 1
ATOM 716 N N . TYR A 1 91 ? -0.130 2.296 4.155 1.00 96.25 91 TYR A N 1
ATOM 717 C CA . TYR A 1 91 ? 0.568 3.150 3.208 1.00 96.25 91 TYR A CA 1
ATOM 718 C C . TYR A 1 91 ? 1.862 2.483 2.715 1.00 96.25 91 TYR A C 1
ATOM 720 O O . TYR A 1 91 ? 2.894 2.537 3.394 1.00 96.25 91 TYR A O 1
ATOM 728 N N . PRO A 1 92 ? 1.846 1.843 1.529 1.00 95.81 92 PRO A N 1
ATOM 729 C CA . PRO A 1 92 ? 3.018 1.162 0.996 1.00 95.81 92 PRO A CA 1
ATOM 730 C C . PRO A 1 92 ? 4.078 2.135 0.471 1.00 95.81 92 PRO A C 1
ATOM 732 O O . PRO A 1 92 ? 3.823 2.956 -0.417 1.00 95.81 92 PRO A O 1
ATOM 735 N N . VAL A 1 93 ? 5.314 1.967 0.935 1.00 94.56 93 VAL A N 1
ATOM 736 C CA . VAL A 1 93 ? 6.482 2.761 0.546 1.00 94.56 93 VAL A CA 1
ATOM 737 C C . VAL A 1 93 ? 7.503 1.884 -0.171 1.00 94.56 93 VAL A C 1
ATOM 739 O O . VAL A 1 93 ? 8.022 0.912 0.367 1.00 94.56 93 VAL A O 1
ATOM 742 N N . SER A 1 94 ? 7.864 2.268 -1.396 1.00 94.44 94 SER A N 1
ATOM 743 C CA . SER A 1 94 ? 8.947 1.632 -2.158 1.00 94.44 94 SER A CA 1
ATOM 744 C C . SER A 1 94 ? 10.329 2.038 -1.615 1.00 94.44 94 SER A C 1
ATOM 746 O O . SER A 1 94 ? 10.985 2.908 -2.200 1.00 94.44 94 SER A O 1
ATOM 748 N N . ALA A 1 95 ? 10.769 1.430 -0.512 1.00 94.00 95 ALA A N 1
ATOM 749 C CA . ALA A 1 95 ? 12.068 1.695 0.117 1.00 94.00 95 ALA A CA 1
ATOM 750 C C . ALA A 1 95 ? 13.231 1.341 -0.822 1.00 94.00 95 ALA A C 1
ATOM 752 O O . ALA A 1 95 ? 14.170 2.119 -1.008 1.00 94.00 95 ALA A O 1
ATOM 753 N N . ALA A 1 96 ? 13.114 0.179 -1.467 1.00 94.38 96 ALA A N 1
ATOM 754 C CA . ALA A 1 96 ? 13.954 -0.254 -2.570 1.00 94.38 96 ALA A CA 1
ATOM 755 C C . ALA A 1 96 ? 13.092 -0.396 -3.828 1.00 94.38 96 ALA A C 1
ATOM 757 O O . ALA A 1 96 ? 11.950 -0.860 -3.789 1.00 94.38 96 ALA A O 1
ATOM 758 N N . LYS A 1 97 ? 13.616 0.059 -4.965 1.00 94.38 97 LYS A N 1
ATOM 759 C CA . LYS A 1 97 ? 12.846 0.116 -6.203 1.00 94.38 97 LYS A CA 1
ATOM 760 C C . LYS A 1 97 ? 13.682 -0.285 -7.399 1.00 94.38 97 LYS A C 1
ATOM 762 O O . LYS A 1 97 ? 14.754 0.276 -7.611 1.00 94.38 97 LYS A O 1
ATOM 767 N N . TYR A 1 98 ? 13.139 -1.176 -8.209 1.00 95.75 98 TYR A N 1
ATOM 768 C CA . TYR A 1 98 ? 13.601 -1.477 -9.552 1.00 95.75 98 TYR A CA 1
ATOM 769 C C . TYR A 1 98 ? 12.651 -0.871 -10.581 1.00 95.75 98 TYR A C 1
ATOM 771 O O . TYR A 1 98 ? 11.512 -0.511 -10.271 1.00 95.75 98 TYR A O 1
ATOM 779 N N . VAL A 1 99 ? 13.148 -0.696 -11.798 1.00 94.50 99 VAL A N 1
ATOM 780 C CA . VAL A 1 99 ? 12.361 -0.228 -12.936 1.00 94.50 99 VAL A CA 1
ATOM 781 C C . VAL A 1 99 ? 12.669 -1.104 -14.138 1.00 94.50 99 VAL A C 1
ATOM 783 O O . VAL A 1 99 ? 13.846 -1.294 -14.455 1.00 94.50 99 VAL A O 1
ATOM 786 N N . SER A 1 100 ? 11.612 -1.542 -14.811 1.00 93.62 100 SER A N 1
ATOM 787 C CA . SER A 1 100 ? 11.658 -2.277 -16.075 1.00 93.62 100 SER A CA 1
ATOM 788 C C . SER A 1 100 ? 10.788 -1.563 -17.105 1.00 93.62 100 SER A C 1
ATOM 790 O O . SER A 1 100 ? 9.725 -1.028 -16.772 1.00 93.62 100 SER A O 1
ATOM 792 N N . TRP A 1 101 ? 11.276 -1.474 -18.339 1.00 91.56 101 TRP A N 1
ATOM 793 C CA . TRP A 1 101 ? 10.631 -0.731 -19.419 1.00 91.56 101 TRP A CA 1
ATOM 794 C C . TRP A 1 101 ? 10.082 -1.682 -20.461 1.00 91.56 101 TRP A C 1
ATOM 796 O O . TRP A 1 101 ? 10.793 -2.581 -20.893 1.00 91.56 101 TRP A O 1
ATOM 806 N N . ARG A 1 102 ? 8.843 -1.452 -20.882 1.00 88.94 102 ARG A N 1
ATOM 807 C CA . ARG A 1 102 ? 8.263 -2.115 -22.040 1.00 88.94 102 ARG A CA 1
ATOM 808 C C . ARG A 1 102 ? 8.556 -1.307 -23.293 1.00 88.94 102 ARG A C 1
ATOM 810 O O . ARG A 1 102 ? 8.253 -0.112 -23.333 1.00 88.94 102 ARG A O 1
ATOM 817 N N . ASP A 1 103 ? 9.103 -1.966 -24.300 1.00 82.00 103 ASP A N 1
ATOM 818 C CA . ASP A 1 103 ? 9.149 -1.438 -25.655 1.00 82.00 103 ASP A CA 1
ATOM 819 C C . ASP A 1 103 ? 7.732 -1.466 -26.251 1.00 82.00 103 ASP A C 1
ATOM 821 O O . ASP A 1 103 ? 7.083 -2.511 -26.281 1.00 82.00 103 ASP A O 1
ATOM 825 N N . GLU A 1 104 ? 7.208 -0.314 -26.682 1.00 71.88 104 GLU A N 1
ATOM 826 C CA . GLU A 1 104 ? 5.847 -0.242 -27.238 1.00 71.88 104 GLU A CA 1
ATOM 827 C C . GLU A 1 104 ? 5.708 -0.972 -28.583 1.00 71.88 104 GLU A C 1
ATOM 829 O O . GLU A 1 104 ? 4.606 -1.396 -28.926 1.00 71.88 104 GLU A O 1
ATOM 834 N N . SER A 1 105 ? 6.792 -1.105 -29.351 1.00 72.81 105 SER A N 1
ATOM 835 C CA . SER A 1 105 ? 6.771 -1.679 -30.698 1.00 72.81 105 SER A CA 1
ATOM 836 C C . SER A 1 105 ? 6.891 -3.201 -30.701 1.00 72.81 105 SER A C 1
ATOM 838 O O . SER A 1 105 ? 6.255 -3.854 -31.526 1.00 72.81 105 SER A O 1
ATOM 840 N N . THR A 1 106 ? 7.654 -3.769 -29.765 1.00 78.44 106 THR A N 1
ATOM 841 C CA . THR A 1 106 ? 7.874 -5.223 -29.670 1.00 78.44 106 THR A CA 1
ATOM 842 C C . THR A 1 106 ? 7.131 -5.870 -28.503 1.00 78.44 106 THR A C 1
ATOM 844 O O . THR A 1 106 ? 6.908 -7.077 -28.510 1.00 78.44 106 THR A O 1
ATOM 847 N N . GLY A 1 107 ? 6.738 -5.088 -27.493 1.00 76.69 107 GLY A N 1
ATOM 848 C CA . GLY A 1 107 ? 6.186 -5.597 -26.238 1.00 76.69 107 GLY A CA 1
ATOM 849 C C . GLY A 1 107 ? 7.236 -6.195 -25.295 1.00 76.69 107 GLY A C 1
ATOM 850 O O . GLY A 1 107 ? 6.877 -6.636 -24.202 1.00 76.69 107 GLY A O 1
ATOM 851 N N . GLU A 1 108 ? 8.516 -6.195 -25.678 1.00 84.50 108 GLU A N 1
ATOM 852 C CA . GLU A 1 108 ? 9.601 -6.742 -24.866 1.00 84.50 108 GLU A CA 1
ATOM 853 C C . GLU A 1 108 ? 9.837 -5.904 -23.608 1.00 84.50 108 GLU A C 1
ATOM 855 O O . GLU A 1 108 ? 9.762 -4.673 -23.621 1.00 84.50 108 GLU A O 1
ATOM 860 N N . ILE A 1 109 ? 10.147 -6.584 -22.504 1.00 87.44 109 ILE A N 1
ATOM 861 C CA . ILE A 1 109 ? 10.501 -5.948 -21.237 1.00 87.44 109 ILE A CA 1
ATOM 862 C C . ILE A 1 109 ? 12.024 -5.912 -21.108 1.00 87.44 109 ILE A C 1
ATOM 864 O O . ILE A 1 109 ? 12.695 -6.938 -21.204 1.00 87.44 109 ILE A O 1
ATOM 868 N N . SER A 1 110 ? 12.576 -4.727 -20.851 1.00 88.00 110 SER A N 1
ATOM 869 C CA . SER A 1 110 ? 13.996 -4.542 -20.564 1.00 88.00 110 SER A CA 1
ATOM 870 C C . SER A 1 110 ? 14.415 -5.287 -19.295 1.00 88.00 110 SER A C 1
ATOM 872 O O . SER A 1 110 ? 13.615 -5.478 -18.382 1.00 88.00 110 SER A O 1
ATOM 874 N N . GLY A 1 111 ? 15.712 -5.559 -19.144 1.00 86.06 111 GLY A N 1
ATOM 875 C CA . GLY A 1 111 ? 16.253 -5.974 -17.848 1.00 86.06 111 GLY A CA 1
ATOM 876 C C . GLY A 1 111 ? 15.947 -4.957 -16.736 1.00 86.06 111 GLY A C 1
ATOM 877 O O . GLY A 1 111 ? 15.890 -3.744 -16.978 1.00 86.06 111 GLY A O 1
ATOM 878 N N . ARG A 1 112 ? 15.771 -5.450 -15.504 1.00 92.12 112 ARG A N 1
ATOM 879 C CA . ARG A 1 112 ? 15.476 -4.603 -14.343 1.00 92.12 112 ARG A CA 1
ATOM 880 C C . ARG A 1 112 ? 16.697 -3.799 -13.908 1.00 92.12 112 ARG A C 1
ATOM 882 O O . ARG A 1 112 ? 17.793 -4.341 -13.762 1.00 92.12 112 ARG A O 1
ATOM 889 N N . ARG A 1 113 ? 16.506 -2.510 -13.614 1.00 94.25 113 ARG A N 1
ATOM 890 C CA . ARG A 1 113 ? 17.555 -1.638 -13.048 1.00 94.25 113 ARG A CA 1
ATOM 891 C C . ARG A 1 113 ? 17.149 -1.069 -11.699 1.00 94.25 113 ARG A C 1
ATOM 893 O O . ARG A 1 113 ? 16.001 -0.665 -11.520 1.00 94.25 113 ARG A O 1
ATOM 900 N N . LYS A 1 114 ? 18.092 -0.973 -10.761 1.00 93.12 114 LYS A N 1
ATOM 901 C CA . LYS A 1 114 ? 17.840 -0.345 -9.457 1.00 93.12 114 LYS A CA 1
ATOM 902 C C . LYS A 1 114 ? 17.688 1.170 -9.620 1.00 93.12 114 LYS A C 1
ATOM 904 O O . LYS A 1 114 ? 18.521 1.827 -10.237 1.00 93.12 114 LYS A O 1
ATOM 909 N N . SER A 1 115 ? 16.618 1.726 -9.067 1.00 89.62 115 SER A N 1
ATOM 910 C CA . SER A 1 115 ? 16.393 3.168 -8.984 1.00 89.62 115 SER A CA 1
ATOM 911 C C . SER A 1 115 ? 17.302 3.777 -7.909 1.00 89.62 115 SER A C 1
ATOM 913 O O . SER A 1 115 ? 17.394 3.218 -6.815 1.00 89.62 115 SER A O 1
ATOM 915 N N . PRO A 1 116 ? 17.912 4.950 -8.155 1.00 82.81 116 PRO A N 1
ATOM 916 C CA . PRO A 1 116 ? 18.690 5.652 -7.135 1.00 82.81 116 PRO A CA 1
ATOM 917 C C . PRO A 1 116 ? 17.805 6.232 -6.021 1.00 82.81 116 PRO A C 1
ATOM 919 O O . PRO A 1 116 ? 18.280 6.441 -4.908 1.00 82.81 116 PRO A O 1
ATOM 922 N N . LYS A 1 117 ? 16.512 6.476 -6.298 1.00 83.31 117 LYS A N 1
ATOM 923 C CA . LYS A 1 117 ? 15.559 6.987 -5.304 1.00 83.31 117 LYS A CA 1
ATOM 924 C C . LYS A 1 117 ? 15.352 5.961 -4.189 1.00 83.31 117 LYS A C 1
ATOM 926 O O . LYS A 1 117 ? 14.813 4.885 -4.451 1.00 83.31 117 LYS A O 1
ATOM 931 N N . LYS A 1 118 ? 15.711 6.351 -2.967 1.00 78.56 118 LYS A N 1
ATOM 932 C CA . LYS A 1 118 ? 15.372 5.661 -1.721 1.00 78.56 118 LYS A CA 1
ATOM 933 C C . LYS A 1 118 ? 14.242 6.428 -1.047 1.00 78.56 118 LYS A C 1
ATOM 935 O O . LYS A 1 118 ? 14.332 7.647 -0.946 1.00 78.56 118 LYS A O 1
ATOM 940 N N . CYS A 1 119 ? 13.191 5.722 -0.651 1.00 82.69 119 CYS A N 1
ATOM 941 C CA . CYS A 1 119 ? 12.122 6.300 0.160 1.00 82.69 119 CYS A CA 1
ATOM 942 C C . CYS A 1 119 ? 12.266 5.783 1.591 1.00 82.69 119 CYS A C 1
ATOM 944 O O . CYS A 1 119 ? 12.732 4.666 1.816 1.00 82.69 119 CYS A O 1
ATOM 946 N N . SER A 1 120 ? 11.869 6.607 2.539 1.00 83.81 120 SER A N 1
ATOM 947 C CA . SER A 1 120 ? 11.879 6.355 3.970 1.00 83.81 120 SER A CA 1
ATOM 948 C C . SER A 1 120 ? 10.462 6.467 4.523 1.00 83.81 120 SER A C 1
ATOM 950 O O . SER A 1 120 ? 9.538 6.888 3.826 1.00 83.81 120 SER A O 1
ATOM 952 N N . VAL A 1 121 ? 10.303 6.135 5.799 1.00 83.56 121 VAL A N 1
ATOM 953 C CA . VAL A 1 121 ? 9.044 6.330 6.525 1.00 83.56 121 VAL A CA 1
ATOM 954 C C . VAL A 1 121 ? 8.595 7.802 6.485 1.00 83.56 121 VAL A C 1
ATOM 956 O O . VAL A 1 121 ? 7.404 8.083 6.374 1.00 83.56 121 VAL A O 1
ATOM 959 N N . TYR A 1 122 ? 9.532 8.759 6.448 1.00 83.06 122 TYR A N 1
ATOM 960 C CA . TYR A 1 122 ? 9.227 10.193 6.368 1.00 83.06 122 TYR A CA 1
ATOM 961 C C . TYR A 1 122 ? 8.529 10.613 5.066 1.00 83.06 122 TYR A C 1
ATOM 963 O O . TYR A 1 122 ? 7.787 11.593 5.063 1.00 83.06 122 TYR A O 1
ATOM 971 N N . ASP A 1 123 ? 8.691 9.858 3.973 1.00 84.12 123 ASP A N 1
ATOM 972 C CA . ASP A 1 123 ? 7.941 10.105 2.736 1.00 84.12 123 ASP A CA 1
ATOM 973 C C . ASP A 1 123 ? 6.434 9.840 2.918 1.00 84.12 123 ASP A C 1
ATOM 975 O O . ASP A 1 123 ? 5.618 10.415 2.196 1.00 84.12 123 ASP A O 1
ATOM 979 N N . ALA A 1 124 ? 6.050 8.994 3.881 1.00 85.88 124 ALA A N 1
ATOM 980 C CA . ALA A 1 124 ? 4.653 8.763 4.247 1.00 85.88 124 ALA A CA 1
ATOM 981 C C . ALA A 1 124 ? 4.095 9.877 5.148 1.00 85.88 124 ALA A C 1
ATOM 983 O O . ALA A 1 124 ? 2.912 10.203 5.058 1.00 85.88 124 ALA A O 1
ATOM 984 N N . MET A 1 125 ? 4.945 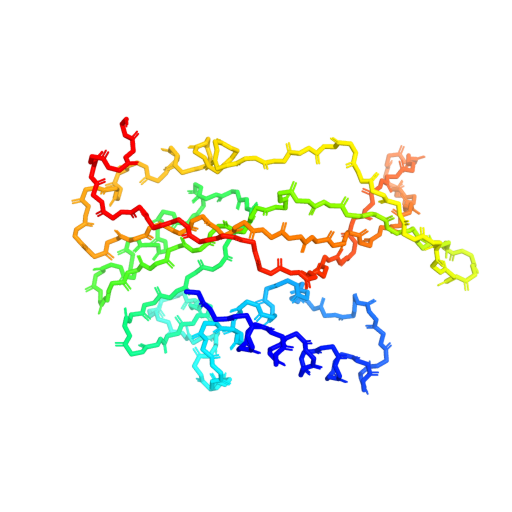10.504 5.969 1.00 83.69 125 MET A N 1
ATOM 985 C CA . MET A 1 125 ? 4.533 11.516 6.952 1.00 83.69 125 MET A CA 1
ATOM 986 C C . MET A 1 125 ? 3.886 12.747 6.304 1.00 83.69 125 MET A C 1
ATOM 988 O O . MET A 1 125 ? 2.916 13.286 6.832 1.00 83.69 125 MET A O 1
ATOM 992 N N . GLY A 1 126 ? 4.361 13.161 5.122 1.00 81.88 126 GLY A N 1
ATOM 993 C CA . GLY A 1 126 ? 3.761 14.276 4.379 1.00 81.88 126 GLY A CA 1
ATOM 994 C C . GLY A 1 126 ? 2.315 14.011 3.939 1.00 81.88 126 GLY A C 1
ATOM 995 O O . GLY A 1 126 ? 1.471 14.903 4.006 1.00 81.88 126 GLY A O 1
ATOM 996 N N . GLU A 1 127 ? 2.005 12.779 3.531 1.00 86.12 127 GLU A N 1
ATOM 997 C CA . GLU A 1 127 ? 0.637 12.366 3.190 1.00 86.12 127 GLU A CA 1
ATOM 998 C C . GLU A 1 127 ? -0.206 12.166 4.455 1.00 86.12 127 GLU A C 1
ATOM 1000 O O . GLU A 1 127 ? -1.346 12.629 4.519 1.00 86.12 127 GLU A O 1
ATOM 1005 N N . LEU A 1 128 ? 0.362 11.544 5.490 1.00 86.88 128 LEU A N 1
ATOM 1006 C CA . LEU A 1 128 ? -0.295 11.321 6.776 1.00 86.88 128 LEU A CA 1
ATOM 1007 C C . LEU A 1 128 ? -0.720 12.627 7.458 1.00 86.88 128 LEU A C 1
ATOM 1009 O O . LEU A 1 128 ? -1.789 12.667 8.064 1.00 86.88 128 LEU A O 1
ATOM 1013 N N . TYR A 1 129 ? 0.047 13.712 7.318 1.00 87.06 129 TYR A N 1
ATOM 1014 C CA . TYR A 1 129 ? -0.331 15.025 7.853 1.00 87.06 129 TYR A CA 1
ATOM 1015 C C . TYR A 1 129 ? -1.728 15.461 7.385 1.00 87.06 129 TYR A C 1
ATOM 1017 O O . TYR A 1 129 ? -2.488 16.087 8.127 1.00 87.06 129 TYR A O 1
ATOM 1025 N N . SER A 1 130 ? -2.134 15.062 6.175 1.00 89.44 130 SER A N 1
ATOM 1026 C CA . SER A 1 130 ? -3.484 15.336 5.688 1.00 89.44 130 SER A CA 1
ATOM 1027 C C . SER A 1 130 ? -4.579 14.670 6.533 1.00 89.44 130 SER A C 1
ATOM 1029 O O . SER A 1 130 ? -5.682 15.209 6.593 1.00 89.44 130 SER A O 1
ATOM 1031 N N . LEU A 1 131 ? -4.280 13.570 7.228 1.00 90.62 131 LEU A N 1
ATOM 1032 C CA . LEU A 1 131 ? -5.168 12.804 8.108 1.00 90.62 131 LEU A CA 1
ATOM 1033 C C . LEU A 1 131 ? -4.983 13.126 9.602 1.00 90.62 131 LEU A C 1
ATOM 1035 O O . LEU A 1 131 ? -5.550 12.431 10.440 1.00 90.62 131 LEU A O 1
ATOM 1039 N N . GLN A 1 132 ? -4.264 14.198 9.957 1.00 87.19 132 GLN A N 1
ATOM 1040 C CA . GLN A 1 132 ? -3.939 14.535 11.354 1.00 87.19 132 GLN A CA 1
ATOM 1041 C C . GLN A 1 132 ? -5.139 14.577 12.318 1.00 87.19 132 GLN A C 1
ATOM 1043 O O . GLN A 1 132 ? -4.982 14.308 13.504 1.00 87.19 132 GLN A O 1
ATOM 1048 N N . GLY A 1 133 ? -6.345 14.877 11.820 1.00 89.44 133 GLY A N 1
ATOM 1049 C CA . GLY A 1 133 ? -7.570 14.895 12.628 1.00 89.44 133 GLY A CA 1
ATOM 1050 C C . GLY A 1 133 ? -7.995 13.524 13.170 1.00 89.44 133 GLY A C 1
ATOM 1051 O O . GLY A 1 133 ? -8.797 13.476 14.095 1.00 89.44 133 GLY A O 1
ATOM 1052 N N . PHE A 1 134 ? -7.458 12.428 12.625 1.00 91.81 134 PHE A N 1
ATOM 1053 C CA . PHE A 1 134 ? -7.765 11.060 13.053 1.00 91.81 134 PHE A CA 1
ATOM 1054 C C . PHE A 1 134 ? -6.679 10.439 13.932 1.00 91.81 134 PHE A C 1
ATOM 1056 O O . PHE A 1 134 ? -6.948 9.454 14.601 1.00 91.81 134 PHE A O 1
ATOM 1063 N N . ILE A 1 135 ? -5.477 11.021 13.987 1.00 86.88 135 ILE A N 1
ATOM 1064 C CA . ILE A 1 135 ? -4.312 10.454 14.691 1.00 86.88 135 ILE A CA 1
ATOM 1065 C C . ILE A 1 135 ? -4.578 10.171 16.182 1.00 86.88 135 ILE A C 1
ATOM 1067 O O . ILE A 1 135 ? -4.005 9.250 16.753 1.00 86.88 135 ILE A O 1
ATOM 1071 N N . SER A 1 136 ? -5.432 10.965 16.832 1.00 86.62 136 SER A N 1
ATOM 1072 C CA . SER A 1 136 ? -5.806 10.769 18.238 1.00 86.62 136 SER A CA 1
ATOM 1073 C C . SER A 1 136 ? -7.052 9.904 18.438 1.00 86.62 136 SER A C 1
ATOM 1075 O O . SER A 1 136 ? -7.487 9.735 19.576 1.00 86.62 136 SER A O 1
ATOM 1077 N N . HIS A 1 137 ? -7.679 9.428 17.363 1.00 92.44 137 HIS A N 1
ATOM 1078 C CA . HIS A 1 137 ? -8.859 8.582 17.454 1.00 92.44 137 HIS A CA 1
ATOM 1079 C C . HIS A 1 137 ? -8.431 7.151 17.816 1.00 92.44 137 HIS A C 1
ATOM 1081 O O . HIS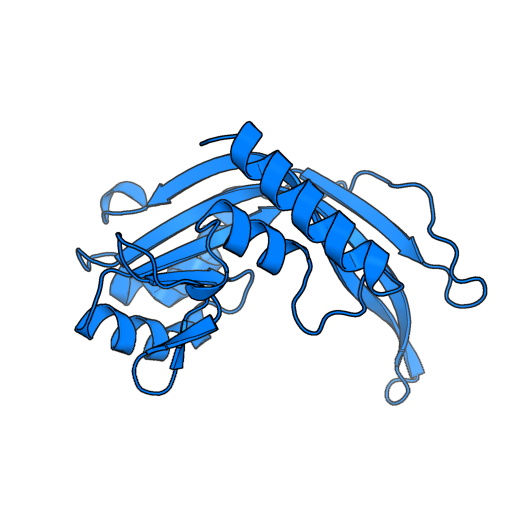 A 1 137 ? -7.599 6.590 17.108 1.00 92.44 137 HIS A O 1
ATOM 1087 N N . PRO A 1 138 ? -8.998 6.530 18.866 1.00 91.75 138 PRO A N 1
ATOM 1088 C CA . PRO A 1 138 ? -8.526 5.232 19.357 1.00 91.75 138 PRO A CA 1
ATOM 1089 C C . PRO A 1 138 ? -8.679 4.098 18.334 1.00 91.75 138 PRO A C 1
ATOM 1091 O O . PRO A 1 138 ? -7.851 3.198 18.312 1.00 91.75 138 PRO A O 1
ATOM 1094 N N . GLY A 1 139 ? -9.701 4.170 17.476 1.00 94.69 139 GLY A N 1
ATOM 1095 C CA . GLY A 1 139 ? -9.924 3.200 16.398 1.00 94.69 139 GLY A CA 1
ATOM 1096 C C . GLY A 1 139 ? -9.225 3.527 15.076 1.00 94.69 139 GLY A C 1
ATOM 1097 O O . GLY A 1 139 ? -9.526 2.897 14.071 1.00 94.69 139 GLY A O 1
ATOM 1098 N N . PHE A 1 140 ? -8.368 4.556 15.009 1.00 95.56 140 PHE A N 1
ATOM 1099 C CA . PHE A 1 140 ? -7.610 4.859 13.792 1.00 95.56 140 PHE A CA 1
ATOM 1100 C C . PHE A 1 140 ? -6.165 4.385 13.924 1.00 95.56 140 PHE A C 1
ATOM 1102 O O . PHE A 1 140 ? -5.452 4.745 14.861 1.00 95.56 140 PHE A O 1
ATOM 1109 N N . HIS A 1 141 ? -5.715 3.635 12.927 1.00 94.50 141 HIS A N 1
ATOM 1110 C CA . HIS A 1 141 ? -4.362 3.118 12.839 1.00 94.50 141 HIS A CA 1
ATOM 1111 C C . HIS A 1 141 ? -3.761 3.468 11.485 1.00 94.50 141 HIS A C 1
ATOM 1113 O O . HIS A 1 141 ? -4.427 3.423 10.446 1.00 94.50 141 HIS A O 1
ATOM 1119 N N . PHE A 1 142 ? -2.475 3.794 11.483 1.00 94.38 142 PHE A N 1
ATOM 1120 C CA . PHE A 1 142 ? -1.734 4.051 10.261 1.00 94.38 142 PHE A CA 1
ATOM 1121 C C . PHE A 1 142 ? -0.519 3.140 10.202 1.00 94.38 142 PHE A C 1
ATOM 1123 O O . PHE A 1 142 ? 0.274 3.092 11.136 1.00 94.38 142 PHE A O 1
ATOM 1130 N N . VAL A 1 143 ? -0.373 2.411 9.103 1.00 95.00 143 VAL A N 1
ATOM 1131 C CA . VAL A 1 143 ? 0.725 1.468 8.905 1.00 95.00 143 VAL A CA 1
ATOM 1132 C C . VAL A 1 143 ? 1.573 1.938 7.740 1.00 95.00 143 VAL A C 1
ATOM 1134 O O . VAL A 1 143 ? 1.082 2.049 6.618 1.00 95.00 143 VAL A O 1
ATOM 1137 N N . VAL A 1 144 ? 2.862 2.172 7.973 1.00 95.31 144 VAL A N 1
ATOM 1138 C CA . VAL A 1 144 ? 3.825 2.406 6.894 1.00 95.31 144 VAL A CA 1
ATOM 1139 C C . VAL A 1 144 ? 4.481 1.081 6.533 1.00 95.31 144 VAL A C 1
ATOM 1141 O O . VAL A 1 144 ? 5.250 0.518 7.311 1.00 95.31 144 VAL A O 1
ATOM 1144 N N . LEU A 1 145 ? 4.176 0.586 5.333 1.00 96.25 145 LEU A N 1
ATOM 1145 C CA . LEU A 1 145 ? 4.655 -0.706 4.852 1.00 96.25 145 LEU A CA 1
ATOM 1146 C C . LEU A 1 145 ? 5.837 -0.511 3.902 1.00 96.25 145 LEU A C 1
ATOM 1148 O O . LEU A 1 145 ? 5.665 -0.128 2.743 1.00 96.25 145 LEU A O 1
ATOM 1152 N N . MET A 1 146 ? 7.050 -0.771 4.378 1.00 95.88 146 MET A N 1
ATOM 1153 C CA . MET A 1 146 ? 8.268 -0.621 3.587 1.00 95.88 146 MET A CA 1
ATOM 1154 C C . MET A 1 146 ? 8.479 -1.861 2.714 1.00 95.88 146 MET A C 1
ATOM 1156 O O . MET A 1 146 ? 8.572 -2.987 3.204 1.00 95.88 146 MET A O 1
ATOM 1160 N N . LEU A 1 147 ? 8.596 -1.648 1.405 1.00 96.50 147 LEU A N 1
ATOM 1161 C CA . LEU A 1 147 ? 8.674 -2.703 0.398 1.00 96.50 147 LEU A CA 1
ATOM 1162 C C . LEU A 1 147 ? 9.879 -2.526 -0.528 1.00 96.50 147 LEU A C 1
ATOM 1164 O O . LEU A 1 147 ? 10.264 -1.409 -0.896 1.00 96.50 147 LEU A O 1
ATOM 1168 N N . GLU A 1 148 ? 10.423 -3.648 -0.987 1.00 96.56 148 GLU A N 1
ATOM 1169 C CA . GLU A 1 148 ? 11.130 -3.700 -2.260 1.00 96.56 148 GLU A CA 1
ATOM 1170 C C . GLU A 1 148 ? 10.100 -3.868 -3.378 1.00 96.56 148 GLU A C 1
ATOM 1172 O O . GLU A 1 148 ? 9.188 -4.683 -3.273 1.00 96.56 148 GLU A O 1
ATOM 1177 N N . THR A 1 149 ? 10.214 -3.082 -4.444 1.00 95.88 149 THR A N 1
ATOM 1178 C CA . THR A 1 149 ? 9.216 -3.048 -5.524 1.00 95.88 149 THR A CA 1
ATOM 1179 C C . THR A 1 149 ? 9.870 -2.975 -6.893 1.00 95.88 149 THR A C 1
ATOM 1181 O O . THR A 1 149 ? 10.990 -2.484 -7.022 1.00 95.88 149 THR A O 1
ATOM 1184 N N . GLU A 1 150 ? 9.142 -3.376 -7.925 1.00 95.12 150 GLU A N 1
ATOM 1185 C CA . GLU A 1 150 ? 9.500 -3.166 -9.323 1.00 95.12 150 GLU A CA 1
ATOM 1186 C C . GLU A 1 150 ? 8.384 -2.403 -10.037 1.00 95.12 150 GLU A C 1
ATOM 1188 O O . GLU A 1 150 ? 7.238 -2.846 -10.080 1.00 95.12 150 GLU A O 1
ATOM 1193 N N . ASP A 1 151 ? 8.710 -1.215 -10.554 1.00 93.69 151 ASP A N 1
ATOM 1194 C CA . ASP A 1 151 ? 7.801 -0.428 -11.388 1.00 93.69 151 ASP A CA 1
ATOM 1195 C C . ASP A 1 151 ? 7.978 -0.848 -12.855 1.00 93.69 151 ASP A C 1
ATOM 1197 O O . ASP A 1 151 ? 9.061 -0.670 -13.421 1.00 93.69 151 ASP A O 1
ATOM 1201 N N . TYR A 1 152 ? 6.897 -1.297 -13.487 1.00 91.75 152 TYR A N 1
ATOM 1202 C CA . TYR A 1 152 ? 6.851 -1.569 -14.920 1.00 91.75 152 TYR A CA 1
ATOM 1203 C C . TYR A 1 152 ? 6.295 -0.350 -15.656 1.00 91.75 152 TYR A C 1
ATOM 1205 O O . TYR A 1 152 ? 5.231 0.186 -15.309 1.00 91.75 152 TYR A O 1
ATOM 1213 N N . LYS A 1 153 ? 7.057 0.147 -16.631 1.00 91.69 153 LYS A N 1
ATOM 1214 C CA . LYS A 1 153 ? 6.789 1.427 -17.291 1.00 91.69 153 LYS A CA 1
ATOM 1215 C C . LYS A 1 153 ? 6.806 1.321 -18.803 1.00 91.69 153 LYS A C 1
ATOM 1217 O O . LYS A 1 153 ? 7.560 0.537 -19.362 1.00 91.69 153 LYS A O 1
ATOM 1222 N N . ASP A 1 154 ? 6.018 2.165 -19.447 1.00 89.31 154 ASP A N 1
ATOM 1223 C CA . ASP A 1 154 ? 6.052 2.401 -20.883 1.00 89.31 154 ASP A CA 1
ATOM 1224 C C . ASP A 1 154 ? 6.163 3.904 -21.183 1.00 89.31 154 ASP A C 1
ATOM 1226 O O . ASP A 1 154 ? 5.904 4.773 -20.336 1.00 89.31 154 ASP A O 1
ATOM 1230 N N . PHE A 1 155 ? 6.638 4.207 -22.387 1.00 85.69 155 PHE A N 1
ATOM 1231 C CA . PHE A 1 155 ? 6.629 5.553 -22.945 1.00 85.69 155 PHE A CA 1
ATOM 1232 C C . PHE A 1 155 ? 5.412 5.677 -23.828 1.00 85.69 155 PHE A C 1
ATOM 1234 O O . PHE A 1 155 ? 5.378 5.018 -24.848 1.00 85.69 155 PHE A O 1
ATOM 1241 N N . ARG A 1 156 ? 4.464 6.546 -23.492 1.00 78.69 156 ARG A N 1
ATOM 1242 C CA . ARG A 1 156 ? 3.252 6.726 -24.287 1.00 78.69 156 ARG A CA 1
ATOM 1243 C C . ARG A 1 156 ? 3.204 8.118 -24.885 1.00 78.69 156 ARG A C 1
ATOM 1245 O O . ARG A 1 156 ? 3.393 9.107 -24.177 1.00 78.69 156 ARG A O 1
ATOM 1252 N N . LEU A 1 157 ? 2.878 8.226 -26.170 1.00 79.50 157 LEU A N 1
ATOM 1253 C CA . LEU A 1 157 ? 2.602 9.526 -26.777 1.00 79.50 157 LEU A CA 1
ATOM 1254 C C . LEU A 1 157 ? 1.263 10.078 -26.266 1.00 79.50 157 LEU A C 1
ATOM 1256 O O . LEU A 1 157 ? 0.195 9.501 -26.500 1.00 79.50 157 LEU A O 1
ATOM 1260 N N . ASN A 1 158 ? 1.299 11.227 -25.598 1.00 79.62 158 ASN A N 1
ATOM 1261 C CA . ASN A 1 158 ? 0.093 11.961 -25.252 1.00 79.62 158 ASN A CA 1
ATOM 1262 C C . ASN A 1 158 ? -0.487 12.602 -26.521 1.00 79.62 158 ASN A C 1
ATOM 1264 O O . ASN A 1 158 ? 0.120 13.485 -27.125 1.00 79.62 158 ASN A O 1
ATOM 1268 N N . LYS A 1 159 ? -1.690 12.171 -26.917 1.00 80.56 159 LYS A N 1
ATOM 1269 C CA . LYS A 1 159 ? -2.358 12.639 -28.144 1.00 80.56 159 LYS A CA 1
ATOM 1270 C C . LYS A 1 159 ? -2.692 14.138 -28.134 1.00 80.56 159 LYS A C 1
ATOM 1272 O O . LYS A 1 159 ? -2.765 14.736 -29.202 1.00 80.56 159 LYS A O 1
ATOM 1277 N N . HIS A 1 160 ? -2.877 14.739 -26.958 1.00 82.12 160 HIS A N 1
ATOM 1278 C CA . HIS A 1 160 ? -3.232 16.153 -26.812 1.00 82.12 160 HIS A CA 1
ATOM 1279 C C . HIS A 1 160 ? -1.992 17.045 -26.799 1.00 82.12 160 HIS A C 1
ATOM 1281 O O . HIS A 1 160 ? -1.901 17.996 -27.569 1.00 82.12 160 HIS A O 1
ATOM 1287 N N . SER A 1 161 ? -1.018 16.730 -25.941 1.00 86.81 161 SER A N 1
ATOM 1288 C CA . SER A 1 161 ? 0.200 17.539 -25.806 1.00 86.81 161 SER A CA 1
ATOM 1289 C C . SER A 1 161 ? 1.248 17.227 -26.877 1.00 86.81 161 SER A C 1
ATOM 1291 O O . SER A 1 161 ? 2.206 17.984 -27.023 1.00 86.81 161 SER A O 1
ATOM 1293 N N . LYS A 1 162 ? 1.079 16.116 -27.611 1.00 83.75 162 LYS A N 1
ATOM 1294 C CA . LYS A 1 162 ? 2.052 15.535 -28.551 1.00 83.75 162 LYS A CA 1
ATOM 1295 C C . LYS A 1 162 ? 3.416 15.242 -27.912 1.00 83.75 162 LYS A C 1
ATOM 1297 O O . LYS A 1 162 ? 4.412 15.120 -28.619 1.00 83.75 162 LYS A O 1
ATOM 1302 N N . LYS A 1 163 ? 3.475 15.134 -26.580 1.00 85.06 163 LYS A N 1
ATOM 1303 C CA . LYS A 1 163 ? 4.689 14.802 -25.825 1.00 85.06 163 LYS A CA 1
ATOM 1304 C C . LYS A 1 163 ? 4.680 13.336 -25.421 1.00 85.06 163 LYS A C 1
ATOM 1306 O O . LYS A 1 163 ? 3.633 12.787 -25.084 1.00 85.06 163 LYS A O 1
ATOM 1311 N N . THR A 1 164 ? 5.853 12.717 -25.425 1.00 83.69 164 THR A N 1
ATOM 1312 C CA . THR A 1 164 ? 6.045 11.385 -24.851 1.00 83.69 164 THR A CA 1
ATOM 1313 C C . THR A 1 164 ? 6.035 11.485 -23.330 1.00 83.69 164 THR A C 1
ATOM 1315 O O . THR A 1 164 ? 6.804 12.248 -22.745 1.00 83.69 164 THR A O 1
ATOM 1318 N N . GLU A 1 165 ? 5.166 10.714 -22.690 1.00 86.19 165 GLU A N 1
ATOM 1319 C CA . GLU A 1 165 ? 5.003 10.665 -21.243 1.00 86.19 165 GLU A CA 1
ATOM 1320 C C . GLU A 1 165 ? 5.384 9.287 -20.714 1.00 86.19 165 GLU A C 1
ATOM 1322 O O . GLU A 1 165 ? 5.097 8.257 -21.321 1.00 86.19 165 GLU A O 1
ATOM 1327 N N . VAL A 1 166 ? 6.028 9.268 -19.551 1.00 88.12 166 VAL A N 1
ATOM 1328 C CA . VAL A 1 166 ? 6.317 8.025 -18.841 1.00 88.12 166 VAL A CA 1
ATOM 1329 C C . VAL A 1 166 ? 5.076 7.621 -18.065 1.00 88.12 166 VAL A C 1
ATOM 1331 O O . VAL A 1 166 ? 4.649 8.335 -17.154 1.00 88.12 166 VAL A O 1
ATOM 1334 N N . ARG A 1 167 ? 4.541 6.441 -18.356 1.00 87.50 167 ARG A N 1
ATOM 1335 C CA . ARG A 1 167 ? 3.463 5.839 -17.580 1.00 87.50 167 ARG A CA 1
ATOM 1336 C C . ARG A 1 167 ? 4.000 4.619 -16.847 1.00 87.50 167 ARG A C 1
ATOM 1338 O O . ARG A 1 167 ? 4.737 3.808 -17.386 1.00 87.50 167 ARG A O 1
ATOM 1345 N N . ARG A 1 168 ? 3.623 4.494 -15.576 1.00 89.50 168 ARG A N 1
ATOM 1346 C CA . ARG A 1 168 ? 3.740 3.234 -14.841 1.00 89.50 168 ARG A CA 1
ATOM 1347 C C . ARG A 1 168 ? 2.436 2.484 -15.038 1.00 89.50 168 ARG A C 1
ATOM 1349 O O . ARG A 1 168 ? 1.401 2.977 -14.584 1.00 89.50 168 ARG A O 1
ATOM 1356 N N . PHE A 1 169 ? 2.491 1.352 -15.723 1.00 87.81 169 PHE A N 1
ATOM 1357 C CA . PHE A 1 169 ? 1.310 0.524 -15.933 1.00 87.81 169 PHE A CA 1
ATOM 1358 C C . PHE A 1 169 ? 1.135 -0.510 -14.824 1.00 87.81 169 PHE A C 1
ATOM 1360 O O . PHE A 1 169 ? -0.003 -0.852 -14.538 1.00 87.81 169 PHE A O 1
ATOM 1367 N N . ASP A 1 170 ? 2.214 -0.913 -14.143 1.00 91.25 170 ASP A N 1
ATOM 1368 C CA . ASP A 1 170 ? 2.109 -1.782 -12.972 1.00 91.25 170 ASP A CA 1
ATOM 1369 C C . ASP A 1 170 ? 3.235 -1.557 -11.944 1.00 91.25 170 ASP A C 1
ATOM 1371 O O . ASP A 1 170 ? 4.265 -0.928 -12.223 1.00 91.25 170 ASP A O 1
ATOM 1375 N N . ARG A 1 171 ? 3.010 -2.034 -10.720 1.00 93.19 171 ARG A N 1
ATOM 1376 C CA . ARG A 1 171 ? 3.992 -2.132 -9.644 1.00 93.19 171 ARG A CA 1
ATOM 1377 C C . ARG A 1 171 ? 3.842 -3.484 -8.961 1.00 93.19 171 ARG A C 1
ATOM 1379 O O . ARG A 1 171 ? 2.820 -3.727 -8.326 1.00 93.19 171 ARG A O 1
ATOM 1386 N N . ILE A 1 172 ? 4.914 -4.266 -8.967 1.00 94.81 172 ILE A N 1
ATOM 1387 C CA . ILE A 1 172 ? 4.977 -5.552 -8.272 1.00 94.81 172 ILE A CA 1
ATOM 1388 C C . ILE A 1 172 ? 5.763 -5.375 -6.966 1.00 94.81 172 ILE A C 1
ATOM 1390 O O . ILE A 1 172 ? 6.867 -4.815 -6.992 1.00 94.81 172 ILE A O 1
ATOM 1394 N N . PRO A 1 173 ? 5.229 -5.797 -5.808 1.00 96.38 173 PRO A N 1
ATOM 1395 C CA . PRO A 1 173 ? 5.987 -5.831 -4.570 1.00 96.38 173 PRO A CA 1
ATOM 1396 C C . PRO A 1 173 ? 6.828 -7.112 -4.540 1.00 96.38 173 PRO A C 1
ATOM 1398 O O . PRO A 1 173 ? 6.309 -8.214 -4.645 1.00 96.38 173 PRO A O 1
ATOM 1401 N N . LEU A 1 174 ? 8.146 -6.962 -4.443 1.00 95.56 174 LEU A N 1
ATOM 1402 C CA . LEU A 1 174 ? 9.098 -8.072 -4.503 1.00 95.56 174 LEU A CA 1
ATOM 1403 C C . LEU A 1 174 ? 9.415 -8.635 -3.119 1.00 95.56 174 LEU A C 1
ATOM 1405 O O . LEU A 1 174 ? 9.675 -9.825 -2.980 1.00 95.56 174 LEU A O 1
ATOM 1409 N N . LYS A 1 175 ? 9.449 -7.769 -2.101 1.00 96.31 175 LYS A N 1
ATOM 1410 C CA . LYS A 1 175 ? 9.828 -8.158 -0.743 1.00 96.31 175 LYS A CA 1
ATOM 1411 C C . LYS A 1 175 ? 9.216 -7.230 0.296 1.00 96.31 175 LYS A C 1
ATOM 1413 O O . LYS A 1 175 ? 9.268 -6.009 0.139 1.00 96.31 175 LYS A O 1
ATOM 1418 N N . LEU A 1 176 ? 8.733 -7.818 1.385 1.00 96.56 176 LEU A N 1
ATOM 1419 C CA . LEU A 1 176 ? 8.390 -7.112 2.615 1.00 96.56 176 LEU A CA 1
ATOM 1420 C C . LEU A 1 176 ? 9.666 -6.773 3.403 1.00 96.56 176 LEU A C 1
ATOM 1422 O O . LEU A 1 176 ? 10.468 -7.664 3.687 1.00 96.56 176 LEU A O 1
ATOM 1426 N N . LEU A 1 177 ? 9.885 -5.491 3.716 1.00 95.44 177 LEU A N 1
ATOM 1427 C CA . LEU A 1 177 ? 11.098 -5.023 4.401 1.00 95.44 177 LEU A CA 1
ATOM 1428 C C . LEU A 1 177 ? 10.839 -4.670 5.866 1.00 95.44 177 LEU A C 1
ATOM 1430 O O . LEU A 1 177 ? 11.546 -5.168 6.737 1.00 95.44 177 LEU A O 1
ATOM 1434 N N . SER A 1 178 ? 9.851 -3.817 6.131 1.00 94.62 178 SER A N 1
ATOM 1435 C CA . SER A 1 178 ? 9.409 -3.478 7.485 1.00 94.62 178 SER A CA 1
ATOM 1436 C C . SER A 1 178 ? 7.949 -3.023 7.490 1.00 94.62 178 SER A C 1
ATOM 1438 O O . SER A 1 178 ? 7.403 -2.643 6.452 1.00 94.62 178 SER A O 1
ATOM 1440 N N . GLU A 1 179 ? 7.323 -3.072 8.660 1.00 94.38 179 GLU A N 1
ATOM 1441 C CA . GLU A 1 179 ? 5.971 -2.584 8.910 1.00 94.38 179 GLU A CA 1
ATOM 1442 C C . GLU A 1 179 ? 6.013 -1.763 10.198 1.00 94.38 179 GLU A C 1
ATOM 1444 O O . GLU A 1 179 ? 6.372 -2.288 11.250 1.00 94.38 179 GLU A O 1
ATOM 1449 N N . GLU A 1 180 ? 5.706 -0.474 10.091 1.00 91.88 180 GLU A N 1
ATOM 1450 C CA . GLU A 1 180 ? 5.727 0.475 11.207 1.00 91.88 180 GLU A CA 1
ATOM 1451 C C . GLU A 1 180 ? 4.285 0.883 11.515 1.00 91.88 180 GLU A C 1
ATOM 1453 O O . GLU A 1 180 ? 3.606 1.456 10.656 1.00 91.88 180 GLU A O 1
ATOM 1458 N N . LEU A 1 181 ? 3.812 0.567 12.721 1.00 90.12 181 LEU A N 1
ATOM 1459 C CA . LEU A 1 181 ? 2.475 0.925 13.188 1.00 90.12 181 LEU A CA 1
ATOM 1460 C C . LEU A 1 181 ? 2.525 2.250 13.946 1.00 90.12 181 LEU A C 1
ATOM 1462 O O . LEU A 1 181 ? 3.279 2.398 14.902 1.00 90.12 181 LEU A O 1
ATOM 1466 N N . PHE A 1 182 ? 1.645 3.165 13.563 1.00 85.44 182 PHE A N 1
ATOM 1467 C CA . PHE A 1 182 ? 1.400 4.418 14.252 1.00 85.44 182 PHE A CA 1
ATOM 1468 C C . PHE A 1 182 ? -0.033 4.407 14.778 1.00 85.44 182 PHE A C 1
ATOM 1470 O O . PHE A 1 182 ? -1.001 4.355 14.012 1.00 85.44 182 PHE A O 1
ATOM 1477 N N . SER A 1 183 ? -0.170 4.420 16.101 1.00 78.62 183 SER A N 1
ATOM 1478 C CA . SER A 1 183 ? -1.444 4.172 16.787 1.00 78.62 183 SER A CA 1
ATOM 1479 C C . SER A 1 183 ? -1.776 5.216 17.847 1.00 78.62 183 SER A C 1
ATOM 1481 O O . SER A 1 183 ? -2.933 5.357 18.233 1.00 78.62 183 SER A O 1
ATOM 1483 N N . CYS A 1 184 ? -0.791 5.988 18.302 1.00 67.06 184 CYS A N 1
ATOM 1484 C CA . CYS A 1 184 ? -1.005 7.041 19.279 1.00 67.06 184 CYS A CA 1
ATOM 1485 C C . CYS A 1 184 ? -0.206 8.291 18.927 1.00 67.06 184 CYS A C 1
ATOM 1487 O O . CYS A 1 184 ? 0.816 8.221 18.256 1.00 67.06 184 CYS A O 1
ATOM 1489 N N . LYS A 1 185 ? -0.644 9.454 19.423 1.00 67.19 185 LYS A N 1
ATOM 1490 C CA . LYS A 1 185 ? -0.001 10.750 19.145 1.00 67.19 185 LYS A CA 1
ATOM 1491 C C . LYS A 1 185 ? 1.518 10.759 19.409 1.00 67.19 185 LYS A C 1
ATOM 1493 O O . LYS A 1 185 ? 2.224 11.504 18.739 1.00 67.19 185 LYS A O 1
ATOM 1498 N N . ALA A 1 186 ? 2.002 9.958 20.361 1.00 68.56 186 ALA A N 1
ATOM 1499 C CA . ALA A 1 186 ? 3.424 9.866 20.690 1.00 68.56 186 ALA A CA 1
ATOM 1500 C C . ALA A 1 186 ? 4.262 9.193 19.588 1.00 68.56 186 ALA A C 1
ATOM 1502 O O . ALA A 1 186 ? 5.433 9.523 19.456 1.00 68.56 186 ALA A O 1
ATOM 1503 N N . ASP A 1 187 ? 3.662 8.333 18.760 1.00 67.81 187 ASP A N 1
ATOM 1504 C CA . ASP A 1 187 ? 4.356 7.634 17.667 1.00 67.81 187 ASP A CA 1
ATOM 1505 C C . ASP A 1 187 ? 4.729 8.584 16.511 1.00 67.81 187 ASP A C 1
ATOM 1507 O O . ASP A 1 187 ? 5.512 8.237 15.631 1.00 67.81 187 ASP A O 1
ATOM 1511 N N . TYR A 1 188 ? 4.153 9.791 16.496 1.00 63.28 188 TYR A N 1
ATOM 1512 C CA . TYR A 1 188 ? 4.290 10.773 15.418 1.00 63.28 188 TYR A CA 1
ATOM 1513 C C . TYR A 1 188 ? 5.236 11.941 15.765 1.00 63.28 188 TYR A C 1
ATOM 1515 O O . TYR A 1 188 ? 5.322 12.889 14.978 1.00 63.28 188 TYR A O 1
ATOM 1523 N N . GLY A 1 189 ? 5.866 11.914 16.950 1.00 56.59 189 GLY A N 1
ATOM 1524 C CA . GLY A 1 189 ? 6.670 12.999 17.536 1.00 56.59 189 GLY A CA 1
ATOM 1525 C C . GLY A 1 189 ? 8.169 12.738 17.561 1.00 56.59 189 GLY A C 1
ATOM 1526 O O . GLY A 1 189 ? 8.567 11.572 17.763 1.00 56.59 189 GLY A O 1
#